Protein AF-A0A9P7TBT9-F1 (afdb_monomer)

Foldseek 3Di:
DDDDDVVVVVVVVVVVVVVVVVVVVVPDPDPDPPLVQLLVQLVVQCCLQLNVVVLVVQCVVQVDPVRVVVNSCCSRPVRSPPQPDPDDQQLRVLLVVLLVCLLVVVLVVNLSSLLSNVSSPQAPVSSLVSLVVSCVVSHVVSSVSSVVSNVVSQVVCVVVVNDDHPPPDDDPVRVVVVVVVVVVVVD

Secondary structure (DSSP, 8-state):
----SSHHHHHHHHHHHHHHHHHHTTS-S--S--HHHHHHHHHHHHHHHH-HHHHHHHHHHT-STTTHHHHHHIIIIIIIIGGGSSSS-HHHHHHHHHHHHHHHT-HHHHHHHHHHHHHTT--HHHHHHHHHHHHHHH-HHHHHHHHHHHHHHHHHHHHTTS---SS-SPPHHHHHHHHHHHHHHH-

Solvent-accessible surface area (backbone atoms only — not comparable to full-atom values): 10422 Å² total; per-residue (Å²): 141,89,90,84,68,71,64,65,55,52,53,51,50,49,51,49,51,50,50,49,52,55,48,58,72,64,45,70,85,71,94,62,86,59,58,68,61,23,32,57,50,2,50,55,48,43,28,74,43,64,30,54,74,53,49,54,51,53,52,67,75,26,67,46,86,84,42,30,61,57,54,49,50,46,29,22,49,49,26,26,43,62,69,62,41,85,94,59,56,66,35,58,50,29,55,52,46,48,44,51,24,46,66,68,67,38,61,76,59,33,40,50,44,51,58,21,18,46,75,49,67,43,47,74,65,59,52,49,52,46,46,54,56,37,14,72,78,58,34,63,72,44,25,56,54,48,51,53,43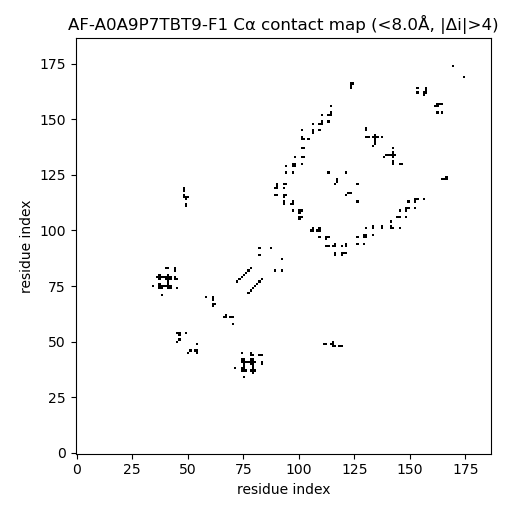,48,53,53,45,53,50,53,31,38,78,69,69,75,46,82,77,91,75,79,65,78,52,71,68,56,47,52,51,54,49,53,56,52,54,63,72,76,108

Radius of gyration: 28.17 Å; Cα contacts (8 Å, |Δi|>4): 152; chains: 1; bounding box: 70×63×90 Å

pLDDT: mean 88.89, std 12.53, range [48.28, 98.75]

Sequence (187 aa):
MSSSTTHDSDEFLEAAAMTLRKALSRAPPSSLIDHDQLFNAGMKIRKEVAGEAYVSRALQGGQSEFAYPQQQLITEWVWGNIWSRPGLDRKQRSLLNIGIMVGLKSWPELGIHIRGAIRNGLTELELREALLQSTVYCGAPAGLEAFQVAEGILNDMVEKGEYVRTMGGLSEDAKAKAKAEAEAKCS

Structure (mmCIF, N/CA/C/O backbone):
data_AF-A0A9P7TBT9-F1
#
_entry.id   AF-A0A9P7TBT9-F1
#
loop_
_atom_site.group_PDB
_atom_site.id
_atom_site.type_symbol
_atom_site.label_atom_id
_atom_site.label_alt_id
_atom_site.label_comp_id
_atom_site.label_asym_id
_atom_site.label_entity_id
_atom_site.label_seq_id
_atom_site.pdbx_PDB_ins_code
_atom_site.Cartn_x
_atom_site.Cartn_y
_atom_site.Cartn_z
_atom_site.occupancy
_atom_site.B_iso_or_equiv
_atom_site.auth_seq_id
_atom_site.auth_comp_id
_atom_site.auth_asym_id
_atom_site.auth_atom_id
_atom_site.pdbx_PDB_model_num
ATOM 1 N N . MET A 1 1 ? 38.638 -48.190 -57.815 1.00 50.56 1 MET A N 1
ATOM 2 C CA . MET A 1 1 ? 38.763 -47.787 -56.399 1.00 50.56 1 MET A CA 1
ATOM 3 C C . MET A 1 1 ? 38.542 -46.284 -56.312 1.00 50.56 1 MET A C 1
ATOM 5 O O . MET A 1 1 ? 39.453 -45.556 -56.666 1.00 50.56 1 MET A O 1
ATOM 9 N N . SER A 1 2 ? 37.333 -45.831 -55.968 1.00 52.31 2 SER A N 1
ATOM 10 C CA . SER A 1 2 ? 37.051 -44.487 -55.422 1.00 52.31 2 SER A CA 1
ATOM 11 C C . SER A 1 2 ? 35.535 -44.340 -55.250 1.00 52.31 2 SER A C 1
ATOM 13 O O . SER A 1 2 ? 34.825 -44.119 -56.226 1.00 52.31 2 SER A O 1
ATOM 15 N N . SER A 1 3 ? 35.030 -44.557 -54.036 1.00 53.97 3 SER A N 1
ATOM 16 C CA . SER A 1 3 ? 33.680 -44.156 -53.605 1.00 53.97 3 SER A CA 1
ATOM 17 C C . SER A 1 3 ? 33.590 -44.341 -52.087 1.00 53.97 3 SER A C 1
ATOM 19 O O . SER A 1 3 ? 33.029 -45.312 -51.599 1.00 53.97 3 SER A O 1
ATOM 21 N N . SER A 1 4 ? 34.278 -43.487 -51.326 1.00 57.62 4 SER A N 1
ATOM 22 C CA . SER A 1 4 ? 34.279 -43.564 -49.854 1.00 57.62 4 SER A CA 1
ATOM 23 C C . SER A 1 4 ? 34.573 -42.209 -49.201 1.00 57.62 4 SER A C 1
ATOM 25 O O . SER A 1 4 ? 35.250 -42.147 -48.183 1.00 57.62 4 SER A O 1
ATOM 27 N N . THR A 1 5 ? 34.134 -41.106 -49.805 1.00 57.25 5 THR A N 1
ATOM 28 C CA . THR A 1 5 ? 34.401 -39.756 -49.269 1.00 57.25 5 THR A CA 1
ATOM 29 C C . THR A 1 5 ? 33.151 -38.909 -49.054 1.00 57.25 5 THR A C 1
ATOM 31 O O . THR A 1 5 ? 33.252 -37.854 -48.445 1.00 57.25 5 THR A O 1
ATOM 34 N N . THR A 1 6 ? 31.972 -39.354 -49.502 1.00 55.59 6 THR A N 1
ATOM 35 C CA . THR A 1 6 ? 30.711 -38.606 -49.332 1.00 55.59 6 THR A CA 1
ATOM 36 C C . THR A 1 6 ? 29.939 -38.985 -48.066 1.00 55.59 6 THR A C 1
ATOM 38 O O . THR A 1 6 ? 29.112 -38.207 -47.617 1.00 55.59 6 THR A O 1
ATOM 41 N N . HIS A 1 7 ? 30.190 -40.162 -47.479 1.00 56.66 7 HIS A N 1
ATOM 42 C CA . HIS A 1 7 ? 29.481 -40.613 -46.271 1.00 56.66 7 HIS A CA 1
ATOM 43 C C . HIS A 1 7 ? 30.011 -39.917 -45.003 1.00 56.66 7 HIS A C 1
ATOM 45 O O . HIS A 1 7 ? 29.226 -39.445 -44.187 1.00 56.66 7 HIS A O 1
ATOM 51 N N . ASP A 1 8 ? 31.334 -39.740 -44.910 1.00 60.44 8 ASP A N 1
ATOM 52 C CA . ASP A 1 8 ? 31.997 -39.078 -43.774 1.00 60.44 8 ASP A CA 1
ATOM 53 C C . ASP A 1 8 ? 31.633 -37.590 -43.642 1.00 60.44 8 ASP A C 1
ATOM 55 O O . ASP A 1 8 ? 31.594 -37.048 -42.537 1.00 60.44 8 ASP A O 1
ATOM 59 N N . SER A 1 9 ? 31.367 -36.899 -44.757 1.00 59.78 9 SER A N 1
ATOM 60 C CA . SER A 1 9 ? 31.003 -35.478 -44.726 1.00 59.78 9 SER A CA 1
ATOM 61 C C . SER A 1 9 ? 29.604 -35.250 -44.164 1.00 59.78 9 SER A C 1
ATOM 63 O O . SER A 1 9 ? 29.400 -34.294 -43.417 1.00 59.78 9 SER A O 1
ATOM 65 N N . ASP A 1 10 ? 28.659 -36.130 -44.495 1.00 72.19 10 ASP A N 1
ATOM 66 C CA . ASP A 1 10 ? 27.281 -36.029 -44.015 1.00 72.19 10 ASP A CA 1
ATOM 67 C C . ASP A 1 10 ? 27.207 -36.368 -42.524 1.00 72.19 10 ASP A C 1
ATOM 69 O O . ASP A 1 10 ? 26.583 -35.635 -41.761 1.00 72.19 10 ASP A O 1
ATOM 73 N N . GLU A 1 11 ? 27.943 -37.390 -42.082 1.00 75.00 11 GLU A N 1
ATOM 74 C CA . GLU A 1 11 ? 28.014 -37.791 -40.674 1.00 75.00 11 GLU A CA 1
ATOM 75 C C . GLU A 1 11 ? 28.688 -36.712 -39.802 1.00 75.00 11 GLU A C 1
ATOM 77 O O . GLU A 1 11 ? 28.231 -36.406 -38.696 1.00 75.00 11 GLU A O 1
ATOM 82 N N . PHE A 1 12 ? 29.720 -36.040 -40.328 1.00 74.00 12 PHE A N 1
ATOM 83 C CA . PHE A 1 12 ? 30.353 -34.897 -39.667 1.00 74.00 12 PHE A CA 1
ATOM 84 C C . PHE A 1 12 ? 29.417 -33.683 -39.569 1.00 74.00 12 PHE A C 1
ATOM 86 O O . PHE A 1 12 ? 29.350 -33.032 -38.521 1.00 74.00 12 PHE A O 1
ATOM 93 N N . LEU A 1 13 ? 28.667 -33.380 -40.633 1.00 74.38 13 LEU A N 1
ATOM 94 C CA . LEU A 1 13 ? 27.677 -32.300 -40.634 1.00 74.38 13 LEU A CA 1
ATOM 95 C C . LEU A 1 13 ? 26.522 -32.593 -39.671 1.00 74.38 13 LEU A C 1
ATOM 97 O O . LEU A 1 13 ? 26.062 -31.687 -38.972 1.00 74.38 13 LEU A O 1
ATOM 101 N N . GLU A 1 14 ? 26.088 -33.848 -39.575 1.00 82.12 14 GLU A N 1
ATOM 102 C CA . GLU A 1 14 ? 25.026 -34.267 -38.664 1.00 82.12 14 GLU A CA 1
ATOM 103 C C . GLU A 1 14 ? 25.487 -34.222 -37.200 1.00 82.12 14 GLU A C 1
ATOM 105 O O . GLU A 1 14 ? 24.779 -33.690 -36.339 1.00 82.12 14 GLU A O 1
ATOM 110 N N . ALA A 1 15 ? 26.717 -34.659 -36.917 1.00 80.69 15 ALA A N 1
ATOM 111 C CA . ALA A 1 15 ? 27.338 -34.546 -35.599 1.00 80.69 15 ALA A CA 1
ATOM 112 C C . ALA A 1 15 ? 27.553 -33.079 -35.180 1.00 80.69 15 ALA A C 1
ATOM 114 O O . ALA A 1 15 ? 27.288 -32.710 -34.027 1.00 80.69 15 ALA A O 1
ATOM 115 N N . ALA A 1 16 ? 27.973 -32.217 -36.112 1.00 81.25 16 ALA A N 1
ATOM 116 C CA . ALA A 1 16 ? 28.100 -30.781 -35.888 1.00 81.25 16 ALA A CA 1
ATOM 117 C C . ALA A 1 16 ? 26.731 -30.135 -35.624 1.00 81.25 16 ALA A C 1
ATOM 119 O O . ALA A 1 16 ? 26.579 -29.399 -34.649 1.00 81.25 16 ALA A O 1
ATOM 120 N N . ALA A 1 17 ? 25.707 -30.467 -36.417 1.00 80.88 17 ALA A N 1
ATOM 121 C CA . ALA A 1 17 ? 24.342 -29.981 -36.229 1.00 80.88 17 ALA A CA 1
ATOM 122 C C . ALA A 1 17 ? 23.735 -30.458 -34.902 1.00 80.88 17 ALA A C 1
ATOM 124 O O . ALA A 1 17 ? 23.072 -29.684 -34.211 1.00 80.88 17 ALA A O 1
ATOM 125 N N . MET A 1 18 ? 23.985 -31.706 -34.500 1.00 79.75 18 MET A N 1
ATOM 126 C CA . MET A 1 18 ? 23.530 -32.256 -33.224 1.00 79.75 18 MET A CA 1
ATOM 127 C C . MET A 1 18 ? 24.232 -31.582 -32.038 1.00 79.75 18 MET A C 1
ATOM 129 O O . MET A 1 18 ? 23.584 -31.245 -31.045 1.00 79.75 18 MET A O 1
ATOM 133 N N . THR A 1 19 ? 25.532 -31.308 -32.158 1.00 79.00 19 THR A N 1
ATOM 134 C CA . THR A 1 19 ? 26.301 -30.553 -31.157 1.00 79.00 19 THR A CA 1
ATOM 135 C C . THR A 1 19 ? 25.810 -29.110 -31.055 1.00 79.00 19 THR A C 1
ATOM 137 O O . THR A 1 19 ? 25.608 -28.615 -29.947 1.00 79.00 19 THR A O 1
ATOM 140 N N . LEU A 1 20 ? 25.523 -28.462 -32.188 1.00 74.06 20 LEU A N 1
ATOM 141 C CA . LEU A 1 20 ? 24.966 -27.111 -32.238 1.00 74.06 20 LEU A CA 1
ATOM 142 C C . LEU A 1 20 ? 23.561 -27.063 -31.621 1.00 74.06 20 LEU A C 1
ATOM 144 O O . LEU A 1 20 ? 23.296 -26.206 -30.787 1.00 74.06 20 LEU A O 1
ATOM 148 N N . ARG A 1 21 ? 22.677 -28.020 -31.940 1.00 77.81 21 ARG A N 1
ATOM 149 C CA . ARG A 1 21 ? 21.344 -28.153 -31.319 1.00 77.81 21 ARG A CA 1
ATOM 150 C C . ARG A 1 21 ? 21.442 -28.365 -29.811 1.00 77.81 21 ARG A C 1
ATOM 152 O O . ARG A 1 21 ? 20.690 -27.743 -29.071 1.00 77.81 21 ARG A O 1
ATOM 159 N N . LYS A 1 22 ? 22.390 -29.187 -29.349 1.00 72.12 22 LYS A N 1
ATOM 160 C CA . LYS A 1 22 ? 22.637 -29.450 -27.922 1.00 72.12 22 LYS A CA 1
ATOM 161 C C . LYS A 1 22 ? 23.241 -28.244 -27.192 1.00 72.12 22 LYS A C 1
ATOM 163 O O . LYS A 1 22 ? 22.981 -28.053 -26.006 1.00 72.12 22 LYS A O 1
ATOM 168 N N . ALA A 1 23 ? 24.046 -27.434 -27.879 1.00 67.62 23 ALA A N 1
ATOM 169 C CA . ALA A 1 23 ? 24.573 -26.175 -27.360 1.00 67.62 23 ALA A CA 1
ATOM 170 C C . ALA A 1 23 ? 23.480 -25.096 -27.301 1.00 67.62 23 ALA A C 1
ATOM 172 O O . ALA A 1 23 ? 23.330 -24.440 -26.276 1.00 67.62 23 ALA A O 1
ATOM 173 N N . LEU A 1 24 ? 22.651 -24.981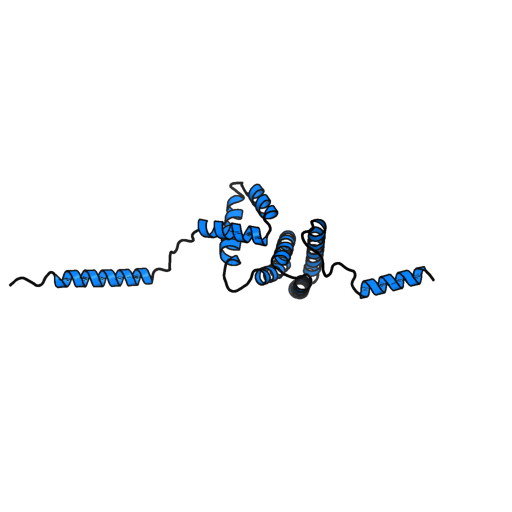 -28.343 1.00 61.84 24 LEU A N 1
ATOM 174 C CA . LEU A 1 24 ? 21.505 -24.069 -28.395 1.00 61.84 24 LEU A CA 1
ATOM 175 C C . LEU A 1 24 ? 20.403 -24.460 -27.400 1.00 61.84 24 LEU A C 1
ATOM 177 O O . LEU A 1 24 ? 19.785 -23.582 -26.815 1.00 61.84 24 LEU A O 1
ATOM 181 N N . SER A 1 25 ? 20.204 -25.752 -27.125 1.00 63.47 25 SER A N 1
ATOM 182 C CA . SER A 1 25 ? 19.290 -26.224 -26.073 1.00 63.47 25 SER A CA 1
ATOM 183 C C . SER A 1 25 ? 19.851 -26.060 -24.654 1.00 63.47 25 SER A C 1
ATOM 185 O O . SER A 1 25 ? 19.130 -26.274 -23.683 1.00 63.47 25 SER A O 1
ATOM 187 N N . ARG A 1 26 ? 21.153 -25.767 -24.523 1.00 58.59 26 ARG A N 1
ATOM 188 C CA . ARG A 1 26 ? 21.837 -25.451 -23.257 1.00 58.59 26 ARG A CA 1
ATOM 189 C C . ARG A 1 26 ? 22.019 -23.952 -23.044 1.00 58.59 26 ARG A C 1
ATOM 191 O O . ARG A 1 26 ? 22.298 -23.545 -21.919 1.00 58.59 26 ARG A O 1
ATOM 198 N N . ALA A 1 27 ? 21.875 -23.146 -24.093 1.00 48.28 27 ALA A N 1
ATOM 199 C CA . ALA A 1 27 ? 21.750 -21.711 -23.941 1.00 48.28 27 ALA A CA 1
ATOM 200 C C . ALA A 1 27 ? 20.451 -21.435 -23.162 1.00 48.28 27 ALA A C 1
ATOM 202 O O . ALA A 1 27 ? 19.411 -22.009 -23.503 1.00 48.28 27 ALA A O 1
ATOM 203 N N . PRO A 1 28 ? 20.479 -20.611 -22.100 1.00 52.75 28 PRO A N 1
ATOM 204 C CA . PRO A 1 28 ? 19.245 -20.180 -21.458 1.00 52.75 28 PRO A CA 1
ATOM 205 C C . PRO A 1 28 ? 18.347 -19.536 -22.528 1.00 52.75 28 PRO A C 1
ATOM 207 O O . PRO A 1 28 ? 18.875 -18.842 -23.403 1.00 52.75 28 PRO A O 1
ATOM 210 N N . PRO A 1 29 ? 17.020 -19.764 -22.507 1.00 52.44 29 PRO A N 1
ATOM 211 C CA . PRO A 1 29 ? 16.125 -19.133 -23.467 1.00 52.44 29 PRO A CA 1
ATOM 212 C C . PRO A 1 29 ? 16.335 -17.612 -23.403 1.00 52.44 29 PRO A C 1
ATOM 214 O O . PRO A 1 29 ? 16.124 -17.014 -22.354 1.00 52.44 29 PRO A O 1
ATOM 217 N N . SER A 1 30 ? 16.842 -17.033 -24.499 1.00 55.94 30 SER A N 1
ATOM 218 C CA . SER A 1 30 ? 17.015 -15.591 -24.750 1.00 55.94 30 SER A CA 1
ATOM 219 C C . SER A 1 30 ? 17.491 -14.756 -23.546 1.00 55.94 30 SER A C 1
ATOM 221 O O . SER A 1 30 ? 16.707 -14.128 -22.841 1.00 55.94 30 SER A O 1
ATOM 223 N N . SER A 1 31 ? 18.805 -14.693 -23.345 1.00 56.41 31 SER A N 1
ATOM 224 C CA . SER A 1 31 ? 19.492 -13.931 -22.293 1.00 56.41 31 SER A CA 1
ATOM 225 C C . SER A 1 31 ? 19.564 -12.406 -22.521 1.00 56.41 31 SER A C 1
ATOM 227 O O . SER A 1 31 ? 20.574 -11.788 -22.187 1.00 56.41 31 SER A O 1
ATOM 229 N N . LEU A 1 32 ? 18.520 -11.786 -23.073 1.00 63.94 32 LEU A N 1
ATOM 230 C CA . LEU A 1 32 ? 18.327 -10.334 -23.036 1.00 63.94 32 LEU A CA 1
ATOM 231 C C . LEU A 1 32 ? 16.934 -10.070 -22.478 1.00 63.94 32 LEU A C 1
ATOM 233 O O . LEU A 1 32 ? 15.946 -10.609 -22.968 1.00 63.94 32 LEU A O 1
ATOM 237 N N . ILE A 1 33 ? 16.872 -9.278 -21.414 1.00 78.38 33 ILE A N 1
ATOM 238 C CA . ILE A 1 33 ? 15.611 -8.802 -20.861 1.00 78.38 33 ILE A CA 1
ATOM 239 C C . ILE A 1 33 ? 14.946 -7.942 -21.938 1.00 78.38 33 ILE A C 1
ATOM 241 O O . ILE A 1 33 ? 15.516 -6.936 -22.356 1.00 78.38 33 ILE A O 1
ATOM 245 N N . ASP A 1 34 ? 13.763 -8.345 -22.403 1.00 89.44 34 ASP A N 1
ATOM 246 C CA . ASP A 1 34 ? 12.958 -7.527 -23.309 1.00 89.44 34 ASP A CA 1
ATOM 247 C C . ASP A 1 34 ? 12.302 -6.396 -22.500 1.00 89.44 34 ASP A C 1
ATOM 249 O O . ASP A 1 34 ? 11.251 -6.561 -21.869 1.00 89.44 34 ASP A O 1
ATOM 253 N N . HIS A 1 35 ? 12.994 -5.257 -22.461 1.00 91.06 35 HIS A N 1
ATOM 254 C CA . HIS A 1 35 ? 12.571 -4.067 -21.731 1.00 91.06 35 HIS A CA 1
ATOM 255 C C . HIS A 1 35 ? 11.244 -3.512 -22.258 1.00 91.06 35 HIS A C 1
ATOM 257 O O . HIS A 1 35 ? 10.389 -3.145 -21.453 1.00 91.06 35 HIS A O 1
ATOM 263 N N . ASP A 1 36 ? 11.013 -3.533 -23.573 1.00 92.62 36 ASP A N 1
ATOM 264 C CA . ASP A 1 36 ? 9.766 -3.043 -24.166 1.00 92.62 36 ASP A CA 1
ATOM 265 C C . ASP A 1 36 ? 8.588 -3.934 -23.765 1.00 92.62 36 ASP A C 1
ATOM 267 O O . A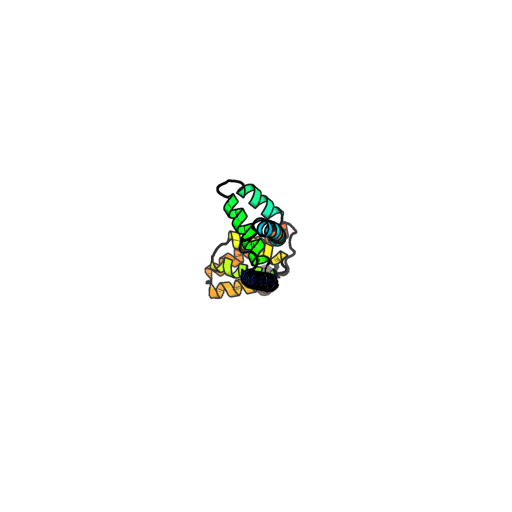SP A 1 36 ? 7.515 -3.442 -23.397 1.00 92.62 36 ASP A O 1
ATOM 271 N N . GLN A 1 37 ? 8.779 -5.256 -23.766 1.00 92.88 37 GLN A N 1
ATOM 272 C CA . GLN A 1 37 ? 7.766 -6.190 -23.286 1.00 92.88 37 GLN A CA 1
ATOM 273 C C . GLN A 1 37 ? 7.451 -5.964 -21.800 1.00 92.88 37 GLN A C 1
ATOM 275 O O . GLN A 1 37 ? 6.273 -5.893 -21.428 1.00 92.88 37 GLN A O 1
ATOM 280 N N . LEU A 1 38 ? 8.475 -5.828 -20.948 1.00 94.94 38 LEU A N 1
ATOM 281 C CA . LEU A 1 38 ? 8.289 -5.560 -19.519 1.00 94.94 38 LEU A CA 1
ATOM 282 C C . LEU A 1 38 ? 7.602 -4.218 -19.280 1.00 94.94 38 LEU A C 1
ATOM 284 O O . LEU A 1 38 ? 6.688 -4.140 -18.459 1.00 94.94 38 LEU A O 1
ATOM 288 N N . PHE A 1 39 ? 7.998 -3.173 -20.001 1.00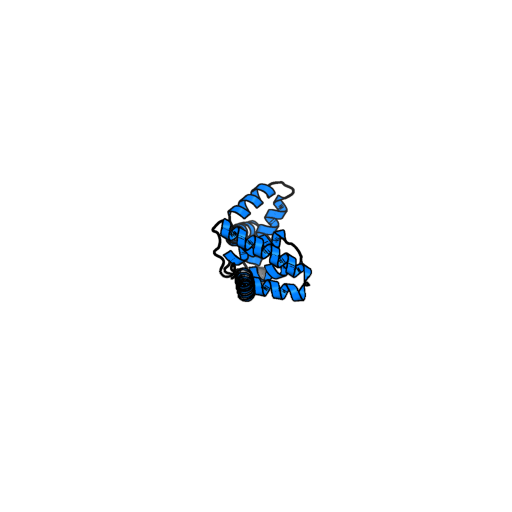 94.75 39 PHE A N 1
ATOM 289 C CA . PHE A 1 39 ? 7.423 -1.846 -19.851 1.00 94.75 39 PHE A CA 1
ATOM 290 C C . PHE A 1 39 ? 5.948 -1.851 -20.252 1.00 94.75 39 PHE A C 1
ATOM 292 O O . PHE A 1 39 ? 5.099 -1.385 -19.492 1.00 94.75 39 PHE A O 1
ATOM 299 N N . ASN A 1 40 ? 5.608 -2.444 -21.398 1.00 94.94 40 ASN A N 1
ATOM 300 C CA . ASN A 1 40 ? 4.230 -2.512 -21.886 1.00 94.94 40 ASN A CA 1
ATOM 301 C C . ASN A 1 40 ? 3.324 -3.339 -20.961 1.00 94.94 40 ASN A C 1
ATOM 303 O O . ASN A 1 40 ? 2.227 -2.898 -20.598 1.00 94.94 40 ASN A O 1
ATOM 307 N N . ALA A 1 41 ? 3.788 -4.514 -20.522 1.00 94.75 41 ALA A N 1
ATOM 308 C CA . ALA A 1 41 ? 3.066 -5.330 -19.548 1.00 94.75 41 ALA A CA 1
ATOM 309 C C . ALA A 1 41 ? 2.913 -4.595 -18.205 1.00 94.75 41 ALA A C 1
ATOM 311 O O . ALA A 1 41 ? 1.831 -4.575 -17.608 1.00 94.75 41 ALA A O 1
ATOM 312 N N . GLY A 1 42 ? 3.984 -3.941 -17.761 1.00 96.25 42 GLY A N 1
ATOM 313 C CA . GLY A 1 42 ? 4.024 -3.175 -16.529 1.00 96.25 42 GLY A CA 1
ATOM 314 C C . GLY A 1 42 ? 3.082 -1.985 -16.543 1.00 96.25 42 GLY A C 1
ATOM 315 O O . GLY A 1 42 ? 2.344 -1.788 -15.584 1.00 96.25 42 GLY A O 1
ATOM 316 N N . MET A 1 43 ? 3.013 -1.242 -17.645 1.00 96.31 43 MET A N 1
ATOM 317 C CA . MET A 1 43 ? 2.095 -0.117 -17.803 1.00 96.31 43 MET A CA 1
ATOM 318 C C . MET A 1 43 ? 0.637 -0.533 -17.637 1.00 96.31 43 MET A C 1
ATOM 320 O O . MET A 1 43 ? -0.126 0.164 -16.961 1.00 96.31 43 MET A O 1
ATOM 324 N N . LYS A 1 44 ? 0.254 -1.682 -18.204 1.00 95.25 44 LYS A N 1
ATOM 325 C CA . LYS A 1 44 ? -1.095 -2.232 -18.044 1.00 95.25 44 LYS A CA 1
ATOM 326 C C . LYS A 1 44 ? -1.396 -2.536 -16.574 1.00 95.25 44 LYS A C 1
ATOM 328 O O . LYS A 1 44 ? -2.357 -2.003 -16.022 1.00 95.25 44 LYS A O 1
ATOM 333 N N . ILE A 1 45 ? -0.546 -3.327 -15.917 1.00 94.25 45 ILE A N 1
ATOM 334 C CA . ILE A 1 45 ? -0.758 -3.736 -14.517 1.00 94.25 45 ILE A CA 1
ATOM 335 C C . ILE A 1 45 ? -0.717 -2.524 -13.576 1.00 94.25 45 ILE A C 1
ATOM 337 O O . ILE A 1 45 ? -1.567 -2.393 -12.696 1.00 94.25 45 ILE A O 1
ATOM 341 N N . ARG A 1 46 ? 0.231 -1.604 -13.780 1.00 94.50 46 ARG A N 1
ATOM 342 C CA . ARG A 1 46 ? 0.393 -0.387 -12.977 1.00 94.50 46 ARG A CA 1
ATOM 343 C C . ARG A 1 46 ? -0.875 0.462 -12.981 1.00 94.50 46 ARG A C 1
ATOM 345 O O . ARG A 1 46 ? -1.280 0.937 -11.924 1.00 94.50 46 ARG A O 1
ATOM 352 N N . LYS A 1 47 ? -1.516 0.639 -14.142 1.00 93.88 47 LYS A N 1
ATOM 353 C CA . LYS A 1 47 ? -2.785 1.376 -14.262 1.00 93.88 47 LYS A CA 1
ATOM 354 C C . LYS A 1 47 ? -3.938 0.665 -13.566 1.00 93.88 47 LYS A C 1
ATOM 356 O O . LYS A 1 47 ? -4.706 1.321 -12.869 1.00 93.88 47 LYS A O 1
ATOM 361 N N . GLU A 1 48 ? -4.037 -0.652 -13.724 1.00 90.06 48 GLU A N 1
ATOM 362 C CA . GLU A 1 48 ? -5.086 -1.453 -13.083 1.00 90.06 48 GLU A CA 1
ATOM 363 C C . GLU A 1 48 ? -4.984 -1.406 -11.549 1.00 90.06 48 GLU A C 1
ATOM 365 O O . GLU A 1 48 ? -6.003 -1.303 -10.872 1.00 90.06 48 GLU A O 1
ATOM 370 N N . VAL A 1 49 ? -3.766 -1.425 -10.993 1.00 88.62 49 VAL A N 1
ATOM 371 C CA . VAL A 1 49 ? -3.547 -1.435 -9.537 1.00 88.62 49 VAL A CA 1
ATOM 372 C C . VAL A 1 49 ? -3.540 -0.025 -8.935 1.00 88.62 49 VAL A C 1
ATOM 374 O O . VAL A 1 49 ? -4.305 0.270 -8.016 1.00 88.62 49 VAL A O 1
ATOM 377 N N . ALA A 1 50 ? -2.681 0.871 -9.428 1.00 88.06 50 ALA A N 1
ATOM 378 C CA . ALA A 1 50 ? -2.513 2.208 -8.848 1.00 88.06 50 ALA A CA 1
ATOM 379 C C . ALA A 1 50 ? -3.614 3.195 -9.286 1.00 88.06 50 ALA A C 1
ATOM 381 O O . ALA A 1 50 ? -3.850 4.212 -8.628 1.00 88.06 50 ALA A O 1
ATOM 382 N N . GLY A 1 51 ? -4.340 2.872 -10.358 1.00 88.56 51 GLY A N 1
ATOM 383 C CA . GLY A 1 51 ? -5.369 3.711 -10.960 1.00 88.56 51 GLY A CA 1
ATOM 384 C C . GLY A 1 51 ? -4.805 4.612 -12.057 1.00 88.56 51 GLY A C 1
ATOM 385 O O . GLY A 1 51 ? -3.765 5.253 -11.897 1.00 88.56 51 GLY A O 1
ATOM 386 N N . GLU A 1 52 ? -5.522 4.700 -13.174 1.00 90.94 52 GLU A N 1
ATOM 387 C CA . GLU A 1 52 ? -5.056 5.406 -14.371 1.00 90.94 52 GLU A CA 1
ATOM 388 C C . GLU A 1 52 ? -4.731 6.884 -14.117 1.00 90.94 52 GLU A C 1
ATOM 390 O O . GLU A 1 52 ? -3.662 7.349 -14.506 1.00 90.94 52 GLU A O 1
ATOM 395 N N . ALA A 1 53 ? -5.586 7.607 -13.388 1.00 88.44 53 ALA A N 1
ATOM 396 C CA . ALA A 1 53 ? -5.354 9.017 -13.076 1.00 88.44 53 ALA A CA 1
ATOM 397 C C . ALA A 1 53 ? -4.053 9.248 -12.284 1.00 88.44 53 ALA A C 1
ATOM 399 O O . ALA A 1 53 ? -3.354 10.236 -12.508 1.00 88.44 53 ALA A O 1
ATOM 400 N N . TYR A 1 54 ? -3.710 8.336 -11.368 1.00 86.94 54 TYR A N 1
ATOM 401 C CA . TYR A 1 54 ? -2.462 8.417 -10.612 1.00 86.94 54 TYR A CA 1
ATOM 402 C C . TYR A 1 54 ? -1.255 8.184 -11.526 1.00 86.94 54 TYR A C 1
ATOM 404 O O . TYR A 1 54 ? -0.316 8.980 -11.518 1.00 86.94 54 TYR A O 1
ATOM 412 N N . VAL A 1 55 ? -1.304 7.136 -12.354 1.00 90.19 55 VAL A N 1
ATOM 413 C CA . VAL A 1 55 ? -0.207 6.790 -13.270 1.00 90.19 55 VAL A CA 1
ATOM 414 C C . VAL A 1 55 ? 0.040 7.903 -14.284 1.00 90.19 55 VAL A C 1
ATOM 416 O O . VAL A 1 55 ? 1.189 8.281 -14.494 1.00 90.19 55 VAL A O 1
ATOM 419 N N . SER A 1 56 ? -1.015 8.483 -14.856 1.00 91.50 56 SER A N 1
ATOM 420 C CA . SER A 1 56 ? -0.894 9.597 -15.800 1.00 91.50 56 SER A CA 1
ATOM 421 C C . SER A 1 56 ? -0.203 10.811 -15.173 1.00 91.50 56 SER A C 1
ATOM 423 O O . SER A 1 56 ? 0.707 11.368 -15.782 1.00 91.50 56 SER A O 1
ATOM 425 N N . ARG A 1 57 ? -0.554 11.184 -13.932 1.00 89.69 57 ARG A N 1
ATOM 426 C CA . ARG A 1 57 ? 0.131 12.275 -13.214 1.00 89.69 57 ARG A CA 1
ATOM 427 C C . ARG A 1 57 ? 1.599 11.954 -12.930 1.00 89.69 57 ARG A C 1
ATOM 429 O O . ARG A 1 57 ? 2.455 12.810 -13.131 1.00 89.69 57 ARG A O 1
ATOM 436 N N . ALA A 1 58 ? 1.894 10.729 -12.489 1.00 87.38 58 ALA A N 1
ATOM 437 C CA . ALA A 1 58 ? 3.264 10.300 -12.210 1.00 87.38 58 ALA A CA 1
ATOM 438 C C . ALA A 1 58 ? 4.145 10.343 -13.469 1.00 87.38 58 ALA A C 1
ATOM 440 O O . ALA A 1 58 ? 5.283 10.806 -13.411 1.00 87.38 58 ALA A O 1
ATOM 441 N N . LEU A 1 59 ? 3.606 9.918 -14.615 1.00 87.75 59 LEU A N 1
ATOM 442 C CA . LEU A 1 59 ? 4.313 9.982 -15.890 1.00 87.75 59 LEU A CA 1
ATOM 443 C C . LEU A 1 59 ? 4.509 11.416 -16.369 1.00 87.75 59 LEU A C 1
ATOM 445 O O . LEU A 1 59 ? 5.589 11.714 -16.858 1.00 87.75 59 LEU A O 1
ATOM 449 N N . GLN A 1 60 ? 3.521 12.302 -16.215 1.00 88.12 60 GLN A N 1
ATOM 450 C CA . GLN A 1 60 ? 3.659 13.718 -16.580 1.00 88.12 60 GLN A CA 1
ATOM 451 C C . GLN A 1 60 ? 4.743 14.421 -15.752 1.00 88.12 60 GLN A C 1
ATOM 453 O O . GLN A 1 60 ? 5.552 15.160 -16.304 1.00 88.12 60 GLN A O 1
ATOM 458 N N . GLY A 1 61 ? 4.796 14.160 -14.442 1.00 83.50 61 GLY A N 1
ATOM 459 C CA . GLY A 1 61 ? 5.825 14.722 -13.560 1.00 83.50 61 GLY A CA 1
ATOM 460 C C . GLY A 1 61 ? 7.218 14.104 -13.740 1.00 83.50 61 GLY A C 1
ATOM 461 O O . GLY A 1 61 ? 8.213 14.727 -13.383 1.00 83.50 61 GLY A O 1
ATOM 462 N N . GLY A 1 62 ? 7.300 12.892 -14.297 1.00 83.81 62 GLY A N 1
ATOM 463 C CA . GLY A 1 62 ? 8.534 12.117 -14.453 1.00 83.81 62 GLY A CA 1
ATOM 464 C C . GLY A 1 62 ? 9.150 12.137 -15.855 1.00 83.81 62 GLY A C 1
ATOM 465 O O . GLY A 1 62 ? 9.911 11.231 -16.168 1.00 83.81 62 GLY A O 1
ATOM 466 N N . GLN A 1 63 ? 8.809 13.110 -16.709 1.00 87.00 63 GLN A N 1
ATOM 467 C CA . GLN A 1 63 ? 9.299 13.184 -18.100 1.00 87.00 63 GLN A CA 1
ATOM 468 C C . GLN A 1 63 ? 10.737 13.710 -18.241 1.00 87.00 63 GLN A C 1
ATOM 470 O O . GLN A 1 63 ? 11.298 13.652 -19.331 1.00 87.00 63 GLN A O 1
ATOM 475 N N . SER A 1 64 ? 11.332 14.284 -17.190 1.00 91.81 64 SER A N 1
ATOM 476 C CA . SER A 1 64 ? 12.692 14.823 -17.292 1.00 91.81 64 SER A CA 1
ATOM 477 C C . SER A 1 64 ? 13.714 13.701 -17.483 1.00 91.81 64 SER A C 1
ATOM 479 O O . SER A 1 64 ? 13.532 12.608 -16.955 1.00 91.81 64 SER A O 1
ATOM 481 N N . GLU A 1 65 ? 14.827 13.980 -18.166 1.00 92.06 65 GLU A N 1
ATOM 482 C CA . GLU A 1 65 ? 15.931 13.018 -18.339 1.00 92.06 65 GLU A CA 1
ATOM 483 C C . GLU A 1 65 ? 16.430 12.457 -16.994 1.00 92.06 65 GLU A C 1
ATOM 485 O O . GLU A 1 65 ? 16.780 11.287 -16.888 1.00 92.06 65 GLU A O 1
ATOM 490 N N . PHE A 1 66 ? 16.371 13.271 -15.936 1.00 92.19 66 PHE A N 1
ATOM 491 C CA . PHE A 1 66 ? 16.696 12.853 -14.575 1.00 92.19 66 PHE A CA 1
ATOM 492 C C . PHE A 1 66 ? 15.678 11.861 -13.982 1.00 92.19 66 PHE A C 1
ATOM 494 O O . PHE A 1 66 ? 16.065 10.885 -13.344 1.00 92.19 66 PHE A O 1
ATOM 501 N N . ALA A 1 67 ? 14.374 12.106 -14.151 1.00 91.75 67 ALA A N 1
ATOM 502 C CA . ALA A 1 67 ? 13.320 11.334 -13.486 1.00 91.75 67 ALA A CA 1
ATOM 503 C C . ALA A 1 67 ? 12.802 10.146 -14.315 1.00 91.75 67 ALA A C 1
ATOM 505 O O . ALA A 1 67 ? 12.282 9.179 -13.750 1.00 91.75 67 ALA A O 1
ATOM 506 N N . TYR A 1 68 ? 12.938 10.197 -15.639 1.00 92.00 68 TYR A N 1
ATOM 507 C CA . TYR A 1 68 ? 12.417 9.177 -16.544 1.00 92.00 68 TYR A CA 1
ATOM 508 C C . TYR A 1 68 ? 13.001 7.776 -16.289 1.00 92.00 68 TYR A C 1
ATOM 510 O O . TYR A 1 68 ? 12.207 6.835 -16.193 1.00 92.00 68 TYR A O 1
ATOM 518 N N . PRO A 1 69 ? 14.323 7.596 -16.061 1.00 93.50 69 PRO A N 1
ATOM 519 C CA . PRO A 1 69 ? 14.883 6.277 -15.756 1.00 93.50 69 PRO A CA 1
ATOM 520 C C . PRO A 1 69 ? 14.235 5.615 -14.534 1.00 93.50 69 PRO A C 1
ATOM 522 O O . PRO A 1 69 ? 14.036 4.402 -14.514 1.00 93.50 69 PRO A O 1
ATOM 525 N N . GLN A 1 70 ? 13.822 6.407 -13.537 1.00 93.25 70 GLN A N 1
ATOM 526 C CA . GLN A 1 70 ? 13.095 5.895 -12.377 1.00 93.25 70 GLN A CA 1
ATOM 527 C C . GLN A 1 70 ? 11.684 5.413 -12.750 1.00 93.25 70 GLN A C 1
ATOM 529 O O . GLN A 1 70 ? 11.238 4.373 -12.263 1.00 93.25 70 GLN A O 1
ATOM 534 N N . GLN A 1 71 ? 10.967 6.132 -13.624 1.00 92.56 71 GLN A N 1
ATOM 535 C CA . GLN A 1 71 ? 9.655 5.685 -14.113 1.00 92.56 71 GLN A CA 1
ATOM 536 C C . GLN A 1 71 ? 9.767 4.395 -14.923 1.00 92.56 71 GLN A C 1
ATOM 538 O O . GLN A 1 71 ? 8.925 3.506 -14.766 1.00 92.56 71 GLN A O 1
ATOM 543 N N . GLN A 1 72 ? 10.806 4.286 -15.748 1.00 93.38 72 GLN A N 1
ATOM 544 C CA . GLN A 1 72 ? 11.096 3.096 -16.531 1.00 93.38 72 GLN A CA 1
ATOM 545 C C . GLN A 1 72 ? 11.398 1.897 -15.624 1.00 93.38 72 GLN A C 1
ATOM 547 O O . GLN A 1 72 ? 10.697 0.888 -15.707 1.00 93.38 72 GLN A O 1
ATOM 552 N N . LEU A 1 73 ? 12.332 2.050 -14.676 1.00 94.88 73 LEU A N 1
ATOM 553 C CA . LEU A 1 73 ? 12.704 1.011 -13.710 1.00 94.88 73 LEU A CA 1
ATOM 554 C C . LEU A 1 73 ? 11.480 0.460 -12.971 1.00 94.88 73 LEU A C 1
ATOM 556 O O . LEU A 1 73 ? 11.267 -0.751 -12.929 1.00 94.88 73 LEU A O 1
ATOM 560 N N . ILE A 1 74 ? 10.655 1.342 -12.401 1.00 94.25 74 ILE A N 1
ATOM 561 C CA . ILE A 1 74 ? 9.470 0.928 -11.645 1.00 94.25 74 ILE A CA 1
ATOM 562 C C . ILE A 1 74 ? 8.460 0.228 -12.553 1.00 94.25 74 ILE A C 1
ATOM 564 O O . ILE A 1 74 ? 7.913 -0.808 -12.181 1.00 94.25 74 ILE A O 1
ATOM 568 N N . THR A 1 75 ? 8.208 0.767 -13.745 1.00 95.44 75 THR A N 1
ATOM 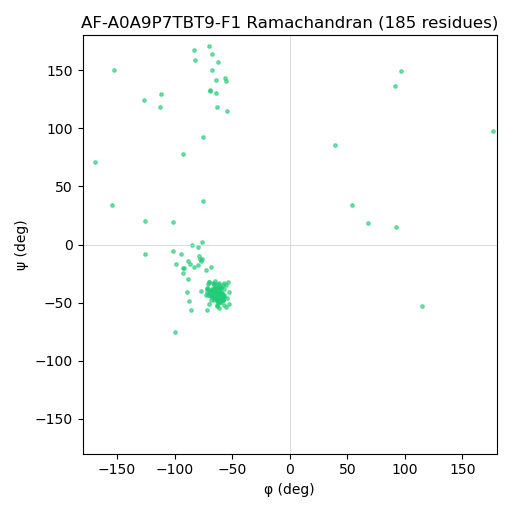569 C CA . THR A 1 75 ? 7.241 0.188 -14.685 1.00 95.44 75 THR A CA 1
ATOM 570 C C . THR A 1 75 ? 7.659 -1.214 -15.116 1.00 95.44 75 THR A C 1
ATOM 572 O O . THR A 1 75 ? 6.864 -2.145 -15.006 1.00 95.44 75 THR A O 1
ATOM 575 N N . GLU A 1 76 ? 8.911 -1.398 -15.517 1.00 95.81 76 GLU A N 1
ATOM 576 C CA . GLU A 1 76 ? 9.413 -2.688 -15.984 1.00 95.81 76 GLU A CA 1
ATOM 577 C C . GLU A 1 76 ? 9.533 -3.709 -14.854 1.00 95.81 76 GLU A C 1
ATOM 579 O O . GLU A 1 76 ? 9.024 -4.824 -14.960 1.00 95.81 76 GLU A O 1
ATOM 584 N N . TRP A 1 77 ? 10.185 -3.348 -13.750 1.00 95.94 77 TRP A N 1
ATOM 585 C CA . TRP A 1 77 ? 10.582 -4.334 -12.746 1.00 95.94 77 TRP A CA 1
ATOM 586 C C . TRP A 1 77 ? 9.535 -4.573 -11.676 1.00 95.94 77 TRP A C 1
ATOM 588 O O . TRP A 1 77 ? 9.292 -5.719 -11.294 1.00 95.94 77 TRP A O 1
ATOM 598 N N . VAL A 1 78 ? 8.880 -3.521 -11.189 1.00 95.69 78 VAL A N 1
ATOM 599 C CA . VAL A 1 78 ? 7.811 -3.716 -10.209 1.00 95.69 78 VAL A CA 1
ATOM 600 C C . VAL A 1 78 ? 6.619 -4.325 -10.930 1.00 95.69 78 VAL A C 1
ATOM 602 O O . VAL A 1 78 ? 6.177 -5.419 -10.583 1.00 95.69 78 VAL A O 1
ATOM 605 N N . TRP A 1 79 ? 6.134 -3.660 -11.974 1.00 96.00 79 TRP A N 1
ATOM 606 C CA . TRP A 1 79 ? 4.859 -4.025 -12.581 1.00 96.00 79 TRP A CA 1
ATOM 607 C C . TRP A 1 79 ? 4.994 -5.098 -13.659 1.00 96.00 79 TRP A C 1
ATOM 609 O O . TRP A 1 79 ? 4.261 -6.085 -13.624 1.00 96.00 79 TRP A O 1
ATOM 619 N N . GLY A 1 80 ? 5.938 -4.925 -14.585 1.00 95.81 80 GLY A N 1
ATOM 620 C CA . GLY A 1 80 ? 6.156 -5.842 -15.705 1.00 95.81 80 GLY A CA 1
ATOM 621 C C . GLY A 1 80 ? 6.754 -7.179 -15.289 1.00 95.81 80 GLY A C 1
ATOM 622 O O . GLY A 1 80 ? 6.398 -8.208 -15.858 1.00 95.81 80 GLY A O 1
ATOM 623 N N . ASN A 1 81 ? 7.617 -7.180 -14.272 1.00 94.94 81 ASN A N 1
ATOM 624 C CA . ASN A 1 81 ? 8.276 -8.375 -13.763 1.00 94.94 81 ASN A CA 1
ATOM 625 C C . ASN A 1 81 ? 7.583 -8.912 -12.503 1.00 94.94 81 ASN A C 1
ATOM 627 O O . ASN A 1 81 ? 6.864 -9.900 -12.576 1.00 94.94 81 ASN A O 1
ATOM 631 N N . ILE A 1 82 ? 7.748 -8.287 -11.334 1.00 95.88 82 ILE A N 1
ATOM 632 C CA . ILE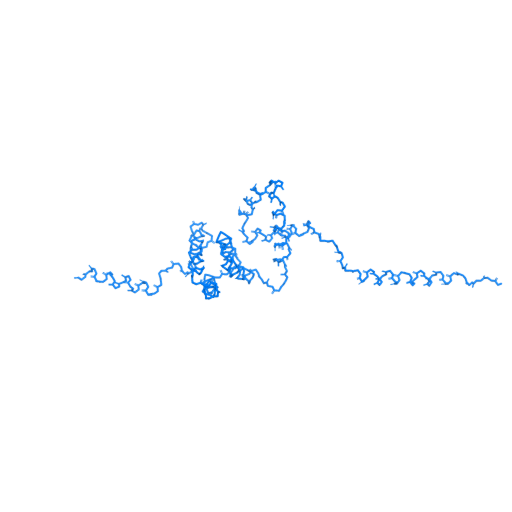 A 1 82 ? 7.360 -8.926 -10.065 1.00 95.88 82 ILE A CA 1
ATOM 633 C C . ILE A 1 82 ? 5.845 -9.103 -9.919 1.00 95.88 82 ILE A C 1
ATOM 635 O O . ILE A 1 82 ? 5.400 -10.178 -9.505 1.00 95.88 82 ILE A O 1
ATOM 639 N N . TRP A 1 83 ? 5.050 -8.088 -10.257 1.00 95.88 83 TRP A N 1
ATOM 640 C CA . TRP A 1 83 ? 3.588 -8.131 -10.132 1.00 95.88 83 TRP A CA 1
ATOM 641 C C . TRP A 1 83 ? 2.890 -8.944 -11.229 1.00 95.88 83 TRP A C 1
ATOM 643 O O . TRP A 1 83 ? 1.724 -9.297 -11.055 1.00 95.88 83 TRP A O 1
ATOM 653 N N . SER A 1 84 ? 3.582 -9.274 -12.322 1.00 93.31 84 SER A N 1
ATOM 654 C CA . SER A 1 84 ? 3.052 -10.131 -13.391 1.00 93.31 84 SER A CA 1
ATOM 655 C C . SER A 1 84 ? 3.296 -11.625 -13.143 1.00 93.31 84 SER A C 1
ATOM 657 O O . SER A 1 84 ? 2.677 -12.469 -13.792 1.00 93.31 84 SER A O 1
ATOM 659 N N . ARG A 1 85 ? 4.177 -11.977 -12.193 1.00 94.75 85 ARG A N 1
ATOM 660 C CA . ARG A 1 85 ? 4.523 -13.375 -11.897 1.00 94.75 85 ARG A CA 1
ATOM 661 C C . ARG A 1 85 ? 3.324 -14.173 -11.370 1.00 94.75 85 ARG A C 1
ATOM 663 O O . ARG A 1 85 ? 2.602 -13.675 -10.498 1.00 94.75 85 ARG A O 1
ATOM 670 N N . PRO A 1 86 ? 3.189 -15.451 -11.771 1.00 91.81 86 PRO A N 1
ATOM 671 C CA . PRO A 1 86 ? 2.245 -16.362 -11.137 1.00 91.81 86 PRO A CA 1
ATOM 672 C C . PRO A 1 86 ? 2.678 -16.682 -9.695 1.00 91.81 86 PRO A C 1
ATOM 674 O O . PRO A 1 86 ? 3.829 -16.462 -9.309 1.00 91.81 86 PRO A O 1
ATOM 677 N N . GLY A 1 87 ? 1.756 -17.219 -8.898 1.00 96.00 87 GLY A N 1
ATOM 678 C CA . GLY A 1 87 ? 2.008 -17.702 -7.535 1.00 96.00 87 GLY A CA 1
ATOM 679 C C . GLY A 1 87 ? 1.265 -16.908 -6.466 1.00 96.00 87 GLY A C 1
ATOM 680 O O . GLY A 1 87 ? 0.530 -17.506 -5.691 1.00 96.00 87 GLY A O 1
ATOM 681 N N . LEU A 1 88 ? 1.410 -15.580 -6.461 1.00 97.44 88 LEU A N 1
ATOM 682 C CA . LEU A 1 88 ? 0.615 -14.695 -5.605 1.00 97.44 88 LEU A CA 1
ATOM 683 C C . LEU A 1 88 ? -0.326 -13.846 -6.448 1.00 97.44 88 LEU A C 1
ATOM 685 O O . LEU A 1 88 ? 0.116 -13.188 -7.399 1.00 97.44 88 LEU A O 1
ATOM 689 N N . ASP A 1 89 ? -1.599 -13.833 -6.067 1.00 96.12 89 ASP A N 1
ATOM 690 C CA . ASP A 1 89 ? -2.576 -12.926 -6.653 1.00 96.12 89 ASP A CA 1
ATOM 691 C C . ASP A 1 89 ? -2.312 -11.466 -6.227 1.00 96.12 89 ASP A C 1
ATOM 693 O O . ASP A 1 89 ? -1.463 -11.156 -5.381 1.00 96.12 89 ASP A O 1
ATOM 697 N N . ARG A 1 90 ? -3.030 -10.526 -6.848 1.00 95.38 90 ARG A N 1
ATOM 698 C CA . ARG A 1 90 ? -2.835 -9.092 -6.584 1.00 95.38 90 ARG A CA 1
ATOM 699 C C . ARG A 1 90 ? -3.215 -8.696 -5.163 1.00 95.38 90 ARG A C 1
ATOM 701 O O . ARG A 1 90 ? -2.573 -7.813 -4.599 1.00 95.38 90 ARG A O 1
ATOM 708 N N . LYS A 1 91 ? -4.224 -9.345 -4.582 1.00 97.25 91 LYS A N 1
ATOM 709 C CA . LYS A 1 91 ? -4.687 -9.078 -3.220 1.00 97.25 91 LYS A CA 1
ATOM 710 C C . LYS A 1 91 ? -3.617 -9.476 -2.205 1.00 97.25 91 LYS A C 1
ATOM 712 O O . LYS A 1 91 ? -3.280 -8.683 -1.330 1.00 97.25 91 LYS A O 1
ATOM 717 N N . GLN A 1 92 ? -3.012 -10.648 -2.379 1.00 98.06 92 GLN A N 1
ATOM 718 C CA . GLN A 1 92 ? -1.907 -11.153 -1.566 1.00 98.06 92 GLN A CA 1
ATOM 719 C C . GLN A 1 92 ? -0.663 -10.264 -1.680 1.00 98.06 92 GLN A C 1
ATOM 721 O O . GLN A 1 92 ? -0.050 -9.924 -0.670 1.00 98.06 92 GLN A O 1
ATOM 726 N N . ARG A 1 93 ? -0.303 -9.832 -2.895 1.00 97.88 93 ARG A N 1
ATOM 727 C CA . ARG A 1 93 ? 0.821 -8.900 -3.107 1.00 97.88 93 ARG A CA 1
ATOM 728 C C . ARG A 1 93 ? 0.577 -7.551 -2.445 1.00 97.88 93 ARG A C 1
ATOM 730 O O . ARG A 1 93 ? 1.468 -7.024 -1.787 1.00 97.88 93 ARG A O 1
ATOM 737 N N . SER A 1 94 ? -0.634 -7.017 -2.581 1.00 97.81 94 SER A N 1
ATOM 738 C CA . SER A 1 94 ? -1.049 -5.804 -1.883 1.00 97.81 94 SER A CA 1
ATOM 739 C C . SER A 1 94 ? -0.926 -5.957 -0.369 1.00 97.81 94 SER A C 1
ATOM 741 O O . SER A 1 94 ? -0.313 -5.100 0.258 1.00 97.81 94 SER A O 1
ATOM 743 N N . LEU A 1 95 ? -1.430 -7.054 0.205 1.00 98.50 95 LEU A N 1
ATOM 744 C CA . LEU A 1 95 ? -1.344 -7.336 1.640 1.00 98.50 95 LEU A CA 1
ATOM 745 C C . LEU A 1 95 ? 0.110 -7.361 2.142 1.00 98.50 95 LEU A C 1
ATOM 747 O O . LEU A 1 95 ? 0.420 -6.738 3.155 1.00 98.50 95 LEU A O 1
ATOM 751 N N . LEU A 1 96 ? 1.017 -8.017 1.409 1.00 98.25 96 LEU A N 1
ATOM 752 C CA . LEU A 1 96 ? 2.448 -8.013 1.735 1.00 98.25 96 LEU A CA 1
ATOM 753 C C . LEU A 1 96 ? 3.039 -6.603 1.678 1.00 98.25 96 LEU A C 1
ATOM 755 O O . LEU A 1 96 ? 3.748 -6.191 2.597 1.00 98.25 96 LEU A O 1
ATOM 759 N N . ASN A 1 97 ? 2.722 -5.843 0.629 1.00 97.62 97 ASN A N 1
ATOM 760 C CA . ASN A 1 97 ? 3.217 -4.481 0.478 1.00 97.62 97 ASN A CA 1
ATOM 761 C C . ASN A 1 97 ? 2.751 -3.556 1.605 1.00 97.62 97 ASN A C 1
ATOM 763 O O . ASN A 1 97 ? 3.539 -2.711 2.013 1.00 97.62 97 ASN A O 1
ATOM 767 N N . ILE A 1 98 ? 1.538 -3.727 2.150 1.00 98.50 98 ILE A N 1
ATOM 768 C CA . ILE A 1 98 ? 1.098 -2.971 3.335 1.00 98.50 98 ILE A CA 1
ATOM 769 C C . ILE A 1 98 ? 2.092 -3.160 4.481 1.00 98.50 98 ILE A C 1
ATOM 771 O O . ILE A 1 98 ? 2.638 -2.178 4.982 1.00 98.50 98 ILE A O 1
ATOM 775 N N . GLY A 1 99 ? 2.396 -4.409 4.844 1.00 98.38 99 GLY A N 1
ATOM 776 C CA . GLY A 1 99 ? 3.333 -4.692 5.931 1.00 98.38 99 GLY A CA 1
ATOM 777 C C . GLY A 1 99 ? 4.743 -4.159 5.661 1.00 98.38 99 GLY A C 1
ATOM 778 O O . GLY A 1 99 ? 5.367 -3.589 6.557 1.00 98.38 99 GLY A O 1
ATOM 779 N N . ILE A 1 100 ? 5.225 -4.274 4.417 1.00 98.56 100 ILE A N 1
ATOM 780 C CA . ILE A 1 100 ? 6.534 -3.740 4.009 1.00 98.56 100 ILE A CA 1
ATOM 781 C C . ILE A 1 100 ? 6.559 -2.210 4.141 1.00 98.56 100 ILE A C 1
ATOM 783 O O . ILE A 1 100 ? 7.508 -1.667 4.702 1.00 98.56 100 ILE A O 1
ATOM 787 N N . MET A 1 101 ? 5.523 -1.503 3.677 1.00 98.56 101 MET A N 1
ATOM 788 C CA . MET A 1 101 ? 5.462 -0.038 3.761 1.00 98.56 101 MET A CA 1
ATOM 789 C C . MET A 1 101 ? 5.403 0.456 5.207 1.00 98.56 101 MET A C 1
ATOM 791 O O . MET A 1 101 ? 6.061 1.447 5.529 1.00 98.56 101 MET A O 1
ATOM 795 N N . VAL A 1 102 ? 4.685 -0.254 6.086 1.00 98.62 102 VAL A N 1
ATOM 796 C CA . VAL A 1 102 ? 4.673 0.047 7.526 1.00 98.62 102 VAL A CA 1
ATOM 797 C C . VAL A 1 102 ? 6.059 -0.149 8.138 1.00 98.62 102 VAL A C 1
ATOM 799 O O . VAL A 1 102 ? 6.548 0.736 8.839 1.00 98.62 102 VAL A O 1
ATOM 802 N N . GLY A 1 103 ? 6.734 -1.262 7.836 1.00 98.56 103 GLY A N 1
ATOM 803 C CA . GLY A 1 103 ? 8.088 -1.527 8.333 1.00 98.56 103 GLY A CA 1
ATOM 804 C C . GLY A 1 103 ? 9.11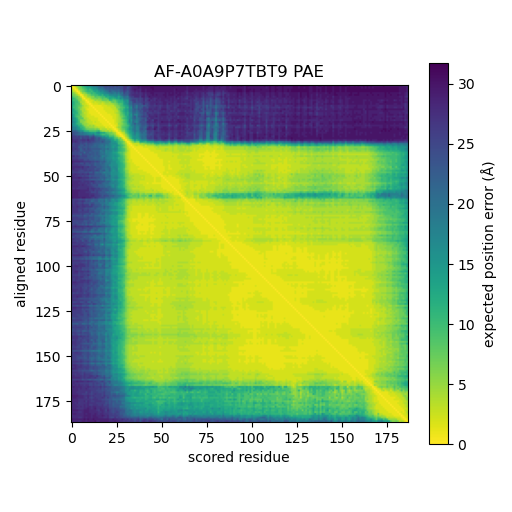9 -0.491 7.871 1.00 98.56 103 GLY A C 1
ATOM 805 O O . GLY A 1 103 ? 9.988 -0.095 8.647 1.00 98.56 103 GLY A O 1
ATOM 806 N N . LEU A 1 104 ? 8.987 -0.005 6.633 1.00 98.44 104 LEU A N 1
ATOM 807 C CA . LEU A 1 104 ? 9.829 1.055 6.072 1.00 98.44 104 LEU A CA 1
ATOM 808 C C . LEU A 1 104 ? 9.440 2.467 6.536 1.00 98.44 104 LEU A C 1
ATOM 810 O O . LEU A 1 104 ? 10.189 3.404 6.267 1.00 98.44 104 LEU A O 1
ATOM 814 N N . LYS A 1 105 ? 8.292 2.634 7.211 1.00 98.00 105 LYS A N 1
ATOM 815 C CA . LYS A 1 105 ? 7.722 3.936 7.607 1.00 98.00 105 LYS A CA 1
ATOM 816 C C . LYS A 1 105 ? 7.550 4.897 6.423 1.00 98.00 105 LYS A C 1
ATOM 818 O O . LYS A 1 105 ? 7.718 6.108 6.545 1.00 98.00 105 LYS A O 1
ATOM 823 N N . SER A 1 106 ? 7.235 4.350 5.248 1.00 97.75 106 SER A N 1
ATOM 824 C CA . SER A 1 106 ? 7.046 5.125 4.019 1.00 97.75 106 SER A CA 1
ATOM 825 C C . SER A 1 106 ? 5.571 5.488 3.857 1.00 97.75 106 SER A C 1
ATOM 827 O O . SER A 1 106 ? 4.826 4.846 3.121 1.00 97.75 106 SER A O 1
ATOM 829 N N . TRP A 1 107 ? 5.117 6.491 4.604 1.00 98.00 107 TRP A N 1
ATOM 830 C CA . TRP A 1 107 ? 3.690 6.813 4.743 1.00 98.00 107 TRP A CA 1
ATOM 831 C C . TRP A 1 107 ? 2.988 7.284 3.464 1.00 98.00 107 TRP A C 1
ATOM 833 O O . TRP A 1 107 ? 1.872 6.821 3.212 1.00 98.00 107 TRP A O 1
ATOM 843 N N . PRO A 1 108 ? 3.602 8.129 2.611 1.00 95.88 108 PRO A N 1
ATOM 844 C CA . PRO A 1 108 ? 2.994 8.483 1.330 1.00 95.88 108 PRO A CA 1
ATOM 845 C C . PRO A 1 108 ? 2.782 7.254 0.432 1.00 95.88 108 PRO A C 1
ATOM 847 O O . PRO A 1 108 ? 1.719 7.099 -0.170 1.00 95.88 108 PRO A O 1
ATOM 850 N N . GLU A 1 109 ? 3.759 6.342 0.402 1.00 95.31 109 GLU A N 1
ATOM 851 C CA . GLU A 1 109 ? 3.680 5.094 -0.368 1.00 95.31 109 GLU A CA 1
ATOM 852 C C . GLU A 1 109 ? 2.693 4.097 0.244 1.00 95.31 109 GLU A C 1
ATOM 854 O O . GLU A 1 109 ? 1.936 3.452 -0.485 1.00 95.31 109 GLU A O 1
ATOM 859 N N . LEU A 1 110 ? 2.616 4.015 1.578 1.00 98.31 110 LEU A N 1
ATOM 860 C CA . LEU A 1 110 ? 1.586 3.238 2.264 1.00 98.31 110 LEU A CA 1
ATOM 861 C C . LEU A 1 110 ? 0.195 3.670 1.792 1.00 98.31 110 LEU A C 1
ATOM 863 O O . LEU A 1 110 ? -0.618 2.816 1.445 1.00 98.31 110 LEU A O 1
ATOM 867 N N . GLY A 1 111 ? -0.069 4.975 1.704 1.00 97.19 111 GLY A N 1
ATOM 868 C CA . GLY A 1 111 ? -1.368 5.468 1.254 1.00 97.19 111 GLY A CA 1
ATOM 869 C C . GLY A 1 111 ? -1.715 5.066 -0.187 1.00 97.19 111 GLY A C 1
ATOM 870 O O . GLY A 1 111 ? -2.855 4.683 -0.472 1.00 97.19 111 GLY A O 1
ATOM 871 N N . ILE A 1 112 ? -0.727 5.074 -1.089 1.00 94.44 112 ILE A N 1
ATOM 872 C CA . ILE A 1 112 ? -0.880 4.579 -2.468 1.00 94.44 112 ILE A CA 1
ATOM 873 C C . ILE A 1 112 ? -1.205 3.078 -2.461 1.00 94.44 112 ILE A C 1
ATOM 875 O O . ILE A 1 112 ? -2.140 2.635 -3.139 1.00 94.44 112 ILE A O 1
ATOM 879 N N . HIS A 1 113 ? -0.477 2.295 -1.663 1.00 96.56 113 HIS A N 1
ATOM 880 C CA . HIS A 1 113 ? -0.659 0.849 -1.577 1.00 96.56 113 HIS A CA 1
ATOM 881 C C . HIS A 1 113 ? -1.969 0.436 -0.902 1.00 96.56 113 HIS A C 1
ATOM 883 O O . HIS A 1 113 ? -2.551 -0.559 -1.329 1.00 96.56 113 HIS A O 1
ATOM 889 N N . ILE A 1 114 ? -2.484 1.202 0.064 1.00 97.88 114 ILE A N 1
ATOM 890 C CA . ILE A 1 114 ? -3.807 0.976 0.668 1.00 97.88 114 ILE A CA 1
ATOM 891 C C . ILE A 1 114 ? -4.902 1.122 -0.383 1.00 97.88 114 ILE A C 1
ATOM 893 O O . ILE A 1 114 ? -5.705 0.209 -0.569 1.00 97.88 114 ILE A O 1
ATOM 897 N N . ARG A 1 115 ? -4.895 2.222 -1.142 1.00 96.12 115 ARG A N 1
ATOM 898 C CA . ARG A 1 115 ? -5.881 2.436 -2.210 1.00 96.12 115 ARG A CA 1
ATOM 899 C C . ARG A 1 115 ? -5.834 1.324 -3.258 1.00 96.12 115 ARG A C 1
ATOM 901 O O . ARG A 1 115 ? -6.875 0.810 -3.664 1.00 96.12 115 ARG A O 1
ATOM 908 N N . GLY A 1 116 ? -4.628 0.934 -3.677 1.00 95.44 116 GLY A N 1
ATOM 909 C CA . GLY A 1 116 ? -4.431 -0.187 -4.597 1.00 95.44 116 GLY A CA 1
ATOM 910 C C . GLY A 1 116 ? -4.892 -1.528 -4.014 1.00 95.44 116 GLY A C 1
ATOM 911 O O . GLY A 1 116 ? -5.477 -2.336 -4.728 1.00 95.44 116 GLY A O 1
ATOM 912 N N . ALA A 1 117 ? -4.687 -1.759 -2.714 1.00 97.38 117 ALA A N 1
ATOM 913 C CA . ALA A 1 117 ? -5.124 -2.971 -2.028 1.00 97.38 117 ALA A CA 1
ATOM 914 C C . ALA A 1 117 ? -6.648 -3.125 -2.028 1.00 97.38 117 ALA A C 1
ATOM 916 O O . ALA A 1 117 ? -7.141 -4.197 -2.374 1.00 97.38 117 ALA A O 1
ATOM 917 N N . ILE A 1 118 ? -7.386 -2.053 -1.723 1.00 96.75 118 ILE A N 1
ATOM 918 C CA . ILE A 1 118 ? -8.855 -2.054 -1.770 1.00 96.75 118 ILE A CA 1
ATOM 919 C C . ILE A 1 118 ? -9.355 -2.363 -3.190 1.00 96.75 118 ILE A C 1
ATOM 921 O O . ILE A 1 118 ? -10.219 -3.220 -3.364 1.00 96.75 118 ILE A O 1
ATOM 925 N N . ARG A 1 119 ? -8.758 -1.755 -4.228 1.00 94.50 119 ARG A N 1
ATOM 926 C CA . ARG A 1 119 ? -9.101 -2.059 -5.636 1.00 94.50 119 ARG A CA 1
ATOM 927 C C . ARG A 1 119 ? -8.801 -3.503 -6.030 1.00 94.50 119 ARG A C 1
ATOM 929 O O . ARG A 1 119 ? -9.547 -4.093 -6.803 1.00 94.50 119 ARG A O 1
ATOM 936 N N . ASN A 1 120 ? -7.741 -4.082 -5.473 1.00 95.81 120 ASN A N 1
ATOM 937 C CA . ASN A 1 120 ? -7.396 -5.490 -5.659 1.00 95.81 120 ASN A CA 1
ATOM 938 C C . ASN A 1 120 ? -8.279 -6.447 -4.831 1.00 95.81 120 ASN A C 1
ATOM 940 O O . ASN A 1 120 ? -8.061 -7.656 -4.882 1.00 95.81 120 ASN A O 1
ATOM 944 N N . GLY A 1 121 ? -9.268 -5.941 -4.083 1.00 95.56 121 GLY A N 1
ATOM 945 C CA . GLY A 1 121 ? -10.239 -6.747 -3.340 1.00 95.56 121 GLY A CA 1
ATOM 946 C C . GLY A 1 121 ? -9.858 -7.045 -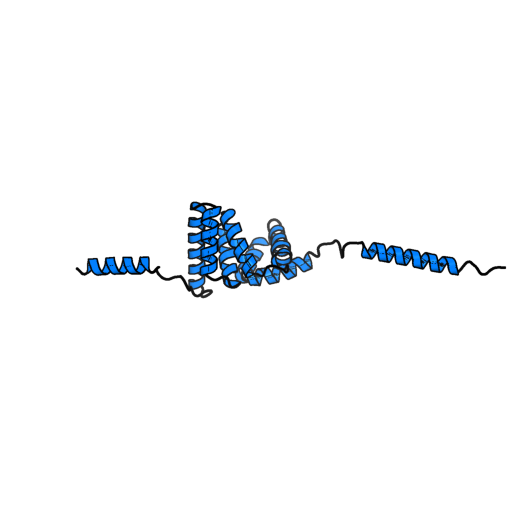1.888 1.00 95.56 121 GLY A C 1
ATOM 947 O O . GLY A 1 121 ? -10.436 -7.951 -1.279 1.00 95.56 121 GLY A O 1
ATOM 948 N N . LEU A 1 122 ? -8.882 -6.326 -1.323 1.00 97.50 122 LEU A N 1
ATOM 949 C CA . LEU A 1 122 ? -8.639 -6.351 0.118 1.00 97.50 122 LEU A CA 1
ATOM 950 C C . LEU A 1 122 ? -9.801 -5.656 0.839 1.00 97.50 122 LEU A C 1
ATOM 952 O O . LEU A 1 122 ? -10.224 -4.569 0.452 1.00 97.50 122 LEU A O 1
ATOM 956 N N . THR A 1 123 ? -10.331 -6.290 1.876 1.00 97.31 123 THR A N 1
ATOM 957 C CA . THR A 1 123 ? -11.393 -5.716 2.712 1.00 97.31 123 THR A CA 1
ATOM 958 C C . THR A 1 123 ? -10.814 -4.778 3.773 1.00 97.31 123 THR A C 1
ATOM 960 O O . THR A 1 123 ? -9.650 -4.912 4.156 1.00 97.31 123 THR A O 1
ATOM 963 N N . GLU A 1 124 ? -11.630 -3.860 4.307 1.00 97.06 124 GLU A N 1
ATOM 964 C CA . GLU A 1 124 ? -11.243 -3.050 5.478 1.00 97.06 124 GLU A CA 1
ATOM 965 C C . GLU A 1 124 ? -10.816 -3.922 6.667 1.00 97.06 124 GLU A C 1
ATOM 967 O O . GLU A 1 124 ? -9.883 -3.564 7.384 1.00 97.06 124 GLU A O 1
ATOM 972 N N . LEU A 1 125 ? -11.451 -5.087 6.841 1.00 97.31 125 LEU A N 1
ATOM 973 C CA . LEU A 1 125 ? -11.090 -6.045 7.881 1.00 97.31 125 LEU A CA 1
ATOM 974 C C . LEU A 1 125 ? -9.673 -6.587 7.668 1.00 97.31 125 LEU A C 1
ATOM 976 O O . LEU A 1 125 ? -8.845 -6.494 8.565 1.00 97.31 125 LEU A O 1
ATOM 980 N N . GLU A 1 126 ? -9.367 -7.110 6.480 1.00 98.25 126 GLU A N 1
ATOM 981 C CA . GLU A 1 126 ? -8.031 -7.643 6.178 1.00 98.25 126 GLU A CA 1
ATOM 982 C C . GLU A 1 126 ? -6.946 -6.564 6.265 1.00 98.25 126 GLU A C 1
ATOM 984 O O . GLU A 1 126 ? -5.855 -6.836 6.765 1.00 98.25 126 GLU A O 1
ATOM 989 N N . LEU A 1 127 ? -7.244 -5.335 5.824 1.00 98.50 127 LEU A N 1
ATOM 990 C CA . LEU A 1 127 ? -6.343 -4.197 5.991 1.00 98.50 127 LEU A CA 1
ATOM 991 C C . LEU A 1 127 ? -6.074 -3.927 7.476 1.00 98.50 127 LEU A C 1
ATOM 993 O O . LEU A 1 127 ? -4.917 -3.826 7.873 1.00 98.50 127 LEU A O 1
ATOM 997 N N . ARG A 1 128 ? -7.121 -3.852 8.305 1.00 98.25 128 ARG A N 1
ATOM 998 C CA . ARG A 1 128 ? -6.983 -3.641 9.750 1.00 98.25 128 ARG A CA 1
ATOM 999 C C . ARG A 1 128 ? -6.126 -4.724 10.401 1.00 98.25 128 ARG A C 1
ATOM 1001 O O . ARG A 1 128 ? -5.208 -4.387 11.143 1.00 98.25 128 ARG A O 1
ATOM 1008 N N . GLU A 1 129 ? -6.389 -5.998 10.113 1.00 98.56 129 GLU A N 1
ATOM 1009 C CA . GLU A 1 129 ? -5.617 -7.110 10.685 1.00 98.56 129 GLU A CA 1
ATOM 1010 C C . GLU A 1 129 ? -4.140 -7.057 10.256 1.00 98.56 129 GLU A C 1
ATOM 1012 O O . GLU A 1 129 ? -3.250 -7.293 11.073 1.00 98.56 129 GLU A O 1
ATOM 1017 N N . ALA A 1 130 ? -3.854 -6.655 9.012 1.00 98.62 130 ALA A N 1
ATOM 1018 C CA . ALA A 1 130 ? -2.484 -6.438 8.549 1.00 98.62 130 ALA A CA 1
ATOM 1019 C C . ALA A 1 130 ? -1.774 -5.334 9.345 1.00 98.62 130 ALA A C 1
ATOM 1021 O O . ALA A 1 130 ? -0.629 -5.505 9.761 1.00 98.62 130 ALA A O 1
ATOM 1022 N N . LEU A 1 131 ? -2.457 -4.213 9.594 1.00 98.75 131 LEU A N 1
ATOM 1023 C CA . LEU A 1 131 ? -1.898 -3.101 10.360 1.00 98.75 131 LEU A CA 1
ATOM 1024 C C . LEU A 1 131 ? -1.686 -3.467 11.831 1.00 98.75 131 LEU A C 1
ATOM 1026 O O . LEU A 1 131 ? -0.656 -3.098 12.397 1.00 98.75 131 LEU A O 1
ATOM 1030 N N . LEU A 1 132 ? -2.600 -4.225 12.446 1.00 98.69 132 LEU A N 1
ATOM 1031 C CA . LEU A 1 132 ? -2.425 -4.751 13.806 1.00 98.69 132 LEU A CA 1
ATOM 1032 C C . LEU A 1 132 ? -1.207 -5.674 13.891 1.00 98.69 132 LEU A C 1
ATOM 1034 O O . LEU A 1 132 ? -0.365 -5.493 14.771 1.00 98.69 132 LEU A O 1
ATOM 1038 N N . GLN A 1 133 ? -1.064 -6.602 12.941 1.00 98.62 133 GLN A N 1
ATOM 1039 C CA . GLN A 1 133 ? 0.107 -7.472 12.850 1.00 98.62 133 GLN A CA 1
ATOM 1040 C C . GLN A 1 133 ? 1.389 -6.635 12.739 1.00 98.62 133 GLN A C 1
ATOM 1042 O O . GLN A 1 133 ? 2.312 -6.792 13.539 1.00 98.62 133 GLN A O 1
ATOM 1047 N N . SER A 1 134 ? 1.447 -5.692 11.797 1.00 98.50 134 SER A N 1
ATOM 1048 C CA . SER A 1 134 ? 2.606 -4.811 11.631 1.00 98.50 134 SER A CA 1
ATOM 1049 C C . SER A 1 134 ? 2.879 -3.947 12.863 1.00 98.50 134 SER A C 1
ATOM 1051 O O . SER A 1 134 ? 4.038 -3.707 13.175 1.00 98.50 134 SER A O 1
ATOM 1053 N N . THR A 1 135 ? 1.858 -3.533 13.613 1.00 98.50 135 THR A N 1
ATOM 1054 C CA . THR A 1 135 ? 2.021 -2.757 14.856 1.00 98.50 135 THR A CA 1
ATOM 1055 C C . THR A 1 135 ? 2.856 -3.513 15.889 1.00 98.50 135 THR A C 1
ATOM 1057 O O . THR A 1 135 ? 3.744 -2.933 16.511 1.00 98.50 135 THR A O 1
ATOM 1060 N N . VAL A 1 136 ? 2.625 -4.818 16.053 1.00 98.50 136 VAL A N 1
ATOM 1061 C CA . VAL A 1 136 ? 3.349 -5.628 17.046 1.00 98.50 136 VAL A CA 1
ATOM 1062 C C . VAL A 1 136 ? 4.805 -5.860 16.630 1.00 98.50 136 VAL A C 1
ATOM 1064 O O . VAL A 1 136 ? 5.697 -5.808 17.473 1.00 98.50 136 VAL A O 1
ATOM 1067 N N . TYR A 1 137 ? 5.066 -6.067 15.336 1.00 98.44 137 TYR A N 1
ATOM 1068 C CA . TYR A 1 137 ? 6.411 -6.387 14.836 1.00 98.44 137 TYR A CA 1
ATOM 1069 C C . TYR A 1 137 ? 7.262 -5.160 14.483 1.00 98.44 137 TYR A C 1
ATOM 1071 O O . TYR A 1 137 ? 8.485 -5.210 14.588 1.00 98.44 137 TYR A O 1
ATOM 1079 N N . CYS A 1 138 ? 6.639 -4.056 14.071 1.00 98.25 138 CYS A N 1
ATOM 1080 C CA . CYS A 1 138 ? 7.316 -2.808 13.701 1.00 98.25 138 CYS A CA 1
ATOM 1081 C C . CYS A 1 138 ? 7.254 -1.742 14.813 1.00 98.25 138 CYS A C 1
ATOM 1083 O O . CYS A 1 138 ? 7.899 -0.698 14.696 1.00 98.25 138 CYS A O 1
ATOM 1085 N N . GLY A 1 139 ? 6.518 -2.013 15.895 1.00 98.31 139 GLY A N 1
ATOM 1086 C CA . GLY A 1 139 ? 6.379 -1.155 17.068 1.00 98.31 139 GLY A CA 1
ATOM 1087 C C . GLY A 1 139 ? 5.129 -0.272 17.046 1.00 98.31 139 GLY A C 1
ATOM 1088 O O . GLY A 1 139 ? 4.673 0.188 15.997 1.00 98.31 139 GLY A O 1
ATOM 1089 N N . ALA A 1 140 ? 4.614 0.020 18.246 1.00 98.19 140 ALA A N 1
ATOM 1090 C CA . ALA A 1 140 ? 3.396 0.807 18.444 1.00 98.19 140 ALA A CA 1
ATOM 1091 C C . ALA A 1 140 ? 3.385 2.175 17.722 1.00 98.19 140 ALA A C 1
ATOM 1093 O O . ALA A 1 140 ? 2.356 2.496 17.130 1.00 98.19 140 ALA A O 1
ATOM 1094 N N . PRO A 1 141 ? 4.487 2.960 17.682 1.00 98.44 141 PRO A N 1
ATOM 1095 C CA . PRO A 1 141 ? 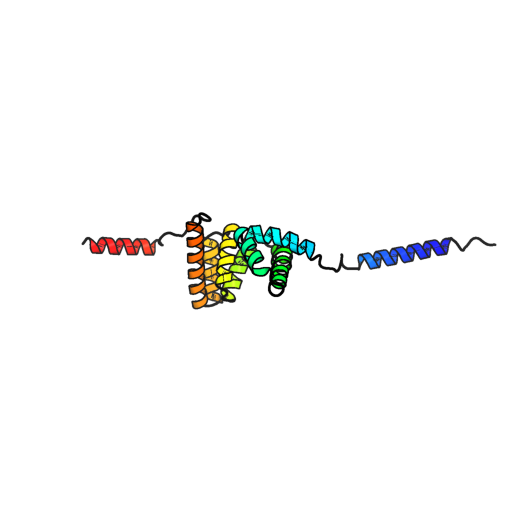4.499 4.232 16.953 1.00 98.44 141 PRO A CA 1
ATOM 1096 C C . PRO A 1 141 ? 4.250 4.077 15.447 1.00 98.44 141 PRO A C 1
ATOM 1098 O O . PRO A 1 141 ? 3.449 4.812 14.878 1.00 98.44 141 PRO A O 1
ATOM 1101 N N . ALA A 1 142 ? 4.877 3.080 14.811 1.00 98.31 142 ALA A N 1
ATOM 1102 C CA . ALA A 1 142 ? 4.679 2.811 13.387 1.00 98.31 142 ALA A CA 1
ATOM 1103 C C . ALA A 1 142 ? 3.238 2.364 13.101 1.00 98.31 142 ALA A C 1
ATOM 1105 O O . ALA A 1 142 ? 2.649 2.771 12.104 1.00 98.31 142 ALA A O 1
ATOM 1106 N N . GLY A 1 143 ? 2.661 1.561 14.000 1.00 98.44 143 GLY A N 1
ATOM 1107 C CA . GLY A 1 143 ? 1.255 1.176 13.936 1.00 98.44 143 GLY A CA 1
ATOM 1108 C C . GLY A 1 143 ? 0.309 2.372 13.997 1.00 98.44 143 GLY A C 1
ATOM 1109 O O . GLY A 1 143 ? -0.564 2.500 13.144 1.00 98.44 143 GLY A O 1
ATOM 1110 N N . LEU A 1 144 ? 0.505 3.277 14.961 1.00 98.25 144 LEU A N 1
ATOM 1111 C CA . LEU A 1 144 ? -0.347 4.457 15.131 1.00 98.25 144 LEU A CA 1
ATOM 1112 C C . LEU A 1 144 ? -0.377 5.329 13.868 1.00 98.25 144 LEU A C 1
ATOM 1114 O O . LEU A 1 144 ? -1.455 5.681 13.391 1.00 98.25 144 LEU A O 1
ATOM 1118 N N . GLU A 1 145 ? 0.792 5.630 13.301 1.00 98.50 145 GLU A N 1
ATOM 1119 C CA . GLU A 1 145 ? 0.895 6.400 12.057 1.00 98.50 145 GLU A CA 1
ATOM 1120 C C . GLU A 1 145 ? 0.267 5.644 10.875 1.00 98.50 145 GLU A C 1
ATOM 1122 O O . GLU A 1 145 ? -0.472 6.229 10.082 1.00 98.50 145 GLU A O 1
ATOM 1127 N N . ALA A 1 146 ? 0.463 4.325 10.786 1.00 98.69 146 ALA A N 1
ATOM 1128 C CA . ALA A 1 146 ? -0.133 3.515 9.729 1.00 98.69 146 ALA A CA 1
ATOM 1129 C C . ALA A 1 146 ? -1.672 3.510 9.769 1.00 98.69 146 ALA A C 1
ATOM 1131 O O . ALA A 1 146 ? -2.312 3.603 8.720 1.00 98.69 146 ALA A O 1
ATOM 1132 N N . PHE A 1 147 ? -2.272 3.445 10.962 1.00 98.56 147 PHE A N 1
ATOM 1133 C CA . PHE A 1 147 ? -3.723 3.550 11.135 1.00 98.56 147 PHE A CA 1
ATOM 1134 C C . PHE A 1 147 ? -4.255 4.928 10.729 1.00 98.56 147 PHE A C 1
ATOM 1136 O O . PHE A 1 147 ? -5.267 5.001 10.034 1.00 98.56 147 PHE A O 1
ATOM 1143 N N . GLN A 1 148 ? -3.555 6.010 11.084 1.00 98.38 148 GLN A N 1
ATOM 1144 C CA . GLN A 1 148 ? -3.925 7.367 10.661 1.00 98.38 148 GLN A CA 1
ATOM 1145 C C . GLN A 1 148 ? -3.910 7.510 9.134 1.00 98.38 148 GLN A C 1
ATOM 1147 O O . GLN A 1 148 ? -4.851 8.046 8.547 1.00 98.38 148 GLN A O 1
ATOM 1152 N N . VAL A 1 149 ? -2.871 6.985 8.475 1.00 98.69 149 VAL A N 1
ATOM 1153 C CA . VAL A 1 149 ? -2.784 6.961 7.007 1.00 98.69 149 VAL A CA 1
ATOM 1154 C C . VAL A 1 149 ? -3.936 6.152 6.413 1.00 98.69 149 VAL A C 1
ATOM 1156 O O . VAL A 1 149 ? -4.570 6.598 5.456 1.00 98.69 149 VAL A O 1
ATOM 1159 N N . ALA A 1 150 ? -4.231 4.979 6.976 1.00 98.38 150 ALA A N 1
ATOM 1160 C CA . ALA A 1 150 ? -5.298 4.117 6.488 1.00 98.38 150 ALA A CA 1
ATOM 1161 C C . ALA A 1 150 ? -6.673 4.781 6.579 1.00 98.38 150 ALA A C 1
ATOM 1163 O O . ALA A 1 150 ? -7.393 4.809 5.581 1.00 98.38 150 ALA A O 1
ATOM 1164 N N . GLU A 1 151 ? -7.022 5.364 7.728 1.00 97.56 151 GLU A N 1
ATOM 1165 C CA . GLU A 1 151 ? -8.283 6.092 7.879 1.00 97.56 151 GLU A CA 1
ATOM 1166 C C . GLU A 1 151 ? -8.381 7.274 6.915 1.00 97.56 151 GLU A C 1
ATOM 1168 O O . GLU A 1 151 ? -9.406 7.430 6.250 1.00 97.56 151 GLU A O 1
ATOM 1173 N N . GLY A 1 152 ? -7.310 8.064 6.783 1.00 97.88 152 GLY A N 1
ATOM 1174 C CA . GLY A 1 152 ? -7.277 9.199 5.862 1.00 97.88 152 GLY A CA 1
ATOM 1175 C C . GLY A 1 152 ? -7.536 8.783 4.413 1.00 97.88 152 GLY A C 1
ATOM 1176 O O . GLY A 1 152 ? -8.344 9.401 3.722 1.00 97.88 152 GLY A O 1
ATOM 1177 N N . ILE A 1 153 ? -6.909 7.695 3.959 1.00 97.81 153 ILE A N 1
ATOM 1178 C CA . ILE A 1 153 ? -7.108 7.181 2.599 1.00 97.81 153 ILE A CA 1
ATOM 1179 C C . ILE A 1 153 ? -8.507 6.603 2.406 1.00 97.81 153 ILE A C 1
ATOM 1181 O O . ILE A 1 153 ? -9.122 6.874 1.377 1.00 97.81 153 ILE A O 1
ATOM 1185 N N . LEU A 1 154 ? -9.023 5.830 3.366 1.00 97.69 154 LEU A N 1
ATOM 1186 C CA . LEU A 1 154 ? -10.368 5.259 3.273 1.00 97.69 154 LEU A CA 1
ATOM 1187 C C . LEU A 1 154 ? -11.438 6.357 3.217 1.00 97.69 154 LEU A C 1
ATOM 1189 O O . LEU A 1 154 ? -12.368 6.253 2.421 1.00 97.69 154 LEU A O 1
ATOM 1193 N N . ASN A 1 155 ? -11.291 7.419 4.011 1.00 96.81 155 ASN A N 1
ATOM 1194 C CA . ASN A 1 155 ? -12.212 8.555 3.992 1.00 96.81 155 ASN A CA 1
ATOM 1195 C C . ASN A 1 155 ? -12.119 9.335 2.671 1.00 96.81 155 ASN A C 1
ATOM 1197 O O . ASN A 1 155 ? -13.146 9.579 2.046 1.00 96.81 155 ASN A O 1
ATOM 1201 N N . ASP A 1 156 ? -10.910 9.622 2.178 1.00 96.56 156 ASP A N 1
ATOM 1202 C CA . ASP A 1 156 ? -10.720 10.264 0.868 1.00 96.56 156 ASP A CA 1
ATOM 1203 C C . ASP A 1 156 ? -11.317 9.428 -0.283 1.00 96.56 156 ASP A C 1
ATOM 1205 O O . ASP A 1 156 ? -11.893 9.971 -1.226 1.00 96.56 156 ASP A O 1
ATOM 1209 N N . MET A 1 157 ? -11.219 8.095 -0.214 1.00 95.38 157 MET A N 1
ATOM 1210 C CA . MET A 1 157 ? -11.864 7.204 -1.184 1.00 95.38 157 MET A CA 1
ATOM 1211 C C . MET A 1 157 ? -13.394 7.295 -1.132 1.00 95.38 157 MET A C 1
ATOM 1213 O O . MET A 1 157 ? -14.023 7.264 -2.189 1.00 95.38 157 MET A O 1
ATOM 1217 N N . VAL A 1 158 ? -13.996 7.426 0.055 1.00 95.94 158 VAL A N 1
ATOM 1218 C CA . VAL A 1 158 ? -15.449 7.638 0.201 1.00 95.94 158 VAL A CA 1
ATOM 1219 C C . VAL A 1 158 ? -15.868 8.980 -0.382 1.00 95.94 158 VAL A C 1
ATOM 1221 O O . VAL A 1 158 ? -16.810 9.029 -1.168 1.00 95.94 158 VAL A O 1
ATOM 1224 N N . GLU A 1 159 ? -15.155 10.055 -0.047 1.00 96.56 159 GLU A N 1
ATOM 1225 C CA . GLU A 1 159 ? -15.446 11.406 -0.545 1.00 96.56 159 GLU A CA 1
ATOM 1226 C C . GLU A 1 159 ? -15.407 11.476 -2.077 1.00 96.56 159 GLU A C 1
ATOM 1228 O O . GLU A 1 159 ? -16.215 12.167 -2.696 1.00 96.56 159 GLU A O 1
ATOM 1233 N N . LYS A 1 160 ? -14.507 10.710 -2.703 1.00 93.75 160 LYS A N 1
ATOM 1234 C CA . LYS A 1 160 ? -14.385 10.601 -4.166 1.00 93.75 160 LYS A CA 1
ATOM 1235 C C . LYS A 1 160 ? -15.331 9.578 -4.802 1.00 93.75 160 LYS A C 1
ATOM 1237 O O . LYS A 1 160 ? -15.295 9.408 -6.019 1.00 93.75 160 LYS A O 1
ATOM 1242 N N . GLY A 1 161 ? -16.150 8.881 -4.013 1.00 94.50 161 GLY A N 1
ATOM 1243 C CA . GLY A 1 161 ? -17.049 7.829 -4.497 1.00 94.50 161 GLY A CA 1
ATOM 1244 C C . GLY A 1 161 ? -16.329 6.578 -5.016 1.00 94.50 161 GLY A C 1
ATOM 1245 O O . GLY A 1 161 ? -16.912 5.796 -5.761 1.00 94.50 161 GLY A O 1
ATOM 1246 N N . GLU A 1 162 ? -15.062 6.380 -4.646 1.00 91.75 162 GLU A N 1
ATOM 1247 C CA . GLU A 1 162 ? -14.242 5.230 -5.047 1.00 91.75 162 GLU A CA 1
ATOM 1248 C C . GLU A 1 162 ? -14.483 3.999 -4.160 1.00 91.75 162 GLU A C 1
ATOM 1250 O O . GLU A 1 162 ? -14.119 2.885 -4.542 1.00 91.75 162 GLU A O 1
ATOM 1255 N N . TYR A 1 163 ? -15.043 4.188 -2.962 1.00 94.56 163 TYR A N 1
ATOM 1256 C CA . TYR A 1 163 ? -15.251 3.120 -1.990 1.00 94.56 163 TYR A CA 1
ATOM 1257 C C . TYR A 1 163 ? -16.435 3.402 -1.067 1.00 94.56 163 TYR A C 1
ATOM 1259 O O . TYR A 1 163 ? -16.727 4.549 -0.742 1.00 94.56 163 TYR A O 1
ATOM 1267 N N . VAL A 1 164 ? -17.084 2.337 -0.600 1.00 93.81 164 VAL A N 1
ATOM 1268 C CA . VAL A 1 164 ? -18.095 2.399 0.458 1.00 93.81 164 VAL A CA 1
ATOM 1269 C C . VAL A 1 164 ? -17.527 1.681 1.665 1.00 93.81 164 VAL A C 1
ATOM 1271 O O . VAL A 1 164 ? -17.244 0.484 1.598 1.00 93.81 164 VAL A O 1
ATOM 1274 N N . ARG A 1 165 ? -17.359 2.414 2.768 1.00 91.38 165 ARG A N 1
ATOM 1275 C CA . ARG A 1 165 ? -16.802 1.829 3.983 1.00 91.38 165 ARG A CA 1
ATOM 1276 C C . ARG A 1 165 ? -17.767 0.839 4.619 1.00 91.38 165 ARG A C 1
ATOM 1278 O O . ARG A 1 165 ? -18.934 1.146 4.844 1.00 91.38 165 ARG A O 1
ATOM 1285 N N . THR A 1 166 ? -17.240 -0.319 4.988 1.00 89.75 166 THR A N 1
ATOM 1286 C CA . THR A 1 166 ? -17.921 -1.324 5.808 1.00 89.75 166 THR A CA 1
ATOM 1287 C C . THR A 1 166 ? -17.643 -1.135 7.298 1.00 89.75 166 THR A C 1
ATOM 1289 O O . THR A 1 166 ? -18.403 -1.635 8.120 1.00 89.75 166 THR A O 1
ATOM 1292 N N . MET A 1 167 ? -16.567 -0.419 7.661 1.00 89.62 167 MET A N 1
ATOM 1293 C CA . MET A 1 167 ? -16.127 -0.252 9.058 1.00 89.62 167 MET A CA 1
ATOM 1294 C C . MET A 1 167 ? -15.961 1.217 9.485 1.00 89.62 167 MET A C 1
ATOM 1296 O O . MET A 1 167 ? -15.279 1.499 10.463 1.00 89.62 167 MET A O 1
ATOM 1300 N N . GLY A 1 168 ? -16.580 2.164 8.772 1.00 79.44 168 GLY A N 1
ATOM 1301 C CA . GLY A 1 168 ? -16.458 3.604 9.056 1.00 79.44 168 GLY A CA 1
ATOM 1302 C C . GLY A 1 168 ? -17.325 4.142 10.202 1.00 79.44 168 GLY A C 1
ATOM 1303 O O . GLY A 1 168 ? -17.273 5.333 10.488 1.00 79.44 168 GLY A O 1
ATOM 1304 N N . GLY A 1 169 ? -18.155 3.304 10.830 1.00 82.75 169 GLY A N 1
ATOM 1305 C CA . GLY A 1 169 ? -18.996 3.703 11.961 1.00 82.75 169 GLY A CA 1
ATOM 1306 C C . GLY A 1 169 ? -18.257 3.673 13.302 1.00 82.75 169 GLY A C 1
ATOM 1307 O O . GLY A 1 169 ? -17.190 3.077 13.422 1.00 82.75 169 GLY A O 1
ATOM 1308 N N . LEU A 1 170 ? -18.866 4.261 14.339 1.00 80.19 170 LEU A N 1
ATOM 1309 C CA . LEU A 1 170 ? -18.382 4.114 15.716 1.00 80.19 170 LEU A CA 1
ATOM 1310 C C . LEU A 1 170 ? -18.299 2.631 16.110 1.00 80.19 170 LEU A C 1
ATOM 1312 O O . LEU A 1 170 ? -19.180 1.843 15.752 1.00 80.19 170 LEU A O 1
ATOM 1316 N N . SER A 1 171 ? -17.282 2.267 16.894 1.00 85.81 171 SER A N 1
ATOM 1317 C CA . SER A 1 171 ? -17.246 0.956 17.548 1.00 85.81 171 SER A CA 1
ATOM 1318 C C . SER A 1 171 ? -18.416 0.812 18.526 1.00 85.81 171 SER A C 1
ATOM 1320 O O . SER A 1 171 ? -18.950 1.811 19.012 1.00 85.81 171 SER A O 1
ATOM 1322 N N . GLU A 1 172 ? -18.812 -0.421 18.845 1.00 85.00 172 GLU A N 1
ATOM 1323 C CA . GLU A 1 172 ? -19.885 -0.666 19.821 1.00 85.00 172 GLU A CA 1
ATOM 1324 C C . GLU A 1 172 ? -19.578 -0.034 21.186 1.00 85.00 172 GLU A C 1
ATOM 1326 O O . GLU A 1 172 ? -20.452 0.595 21.780 1.00 85.00 172 GLU A O 1
ATOM 1331 N N . ASP A 1 173 ? -18.318 -0.072 21.624 1.00 85.69 173 ASP A N 1
ATOM 1332 C CA . ASP A 1 173 ? -17.880 0.590 22.856 1.00 85.69 173 ASP A CA 1
ATOM 1333 C C . ASP A 1 173 ? -18.024 2.115 22.777 1.00 85.69 173 ASP A C 1
ATOM 1335 O O . ASP A 1 173 ? -18.495 2.756 23.718 1.00 85.69 173 ASP A O 1
ATOM 1339 N N . ALA A 1 174 ? -17.657 2.716 21.640 1.00 87.06 174 ALA A N 1
ATOM 1340 C CA . ALA A 1 174 ? -17.803 4.152 21.437 1.00 87.06 174 ALA A CA 1
ATOM 1341 C C . ALA A 1 174 ? -19.283 4.565 21.375 1.00 87.06 174 ALA A C 1
ATOM 1343 O O . ALA A 1 174 ? -19.655 5.590 21.946 1.00 87.06 174 ALA A O 1
ATOM 1344 N N . LYS A 1 175 ? -20.143 3.749 20.748 1.00 87.56 175 LYS A N 1
ATOM 1345 C CA . LYS A 1 175 ? -21.602 3.942 20.753 1.00 87.56 175 LYS A CA 1
ATOM 1346 C C . LYS A 1 175 ? -22.166 3.860 22.170 1.00 87.56 175 LYS A C 1
ATOM 1348 O O . LYS A 1 175 ? -22.947 4.725 22.561 1.00 87.56 175 LYS A O 1
ATOM 1353 N N . ALA A 1 176 ? -21.758 2.854 22.945 1.00 88.44 176 ALA A N 1
ATOM 1354 C CA . ALA A 1 176 ? -22.192 2.670 24.327 1.00 88.44 176 ALA A CA 1
ATOM 1355 C C . ALA A 1 176 ? -21.778 3.856 25.208 1.00 88.44 176 ALA A C 1
ATOM 1357 O O . ALA A 1 176 ? -22.603 4.389 25.951 1.00 88.44 176 ALA A O 1
ATOM 1358 N N . LYS A 1 177 ? -20.534 4.328 25.065 1.00 89.12 177 LYS A N 1
ATOM 1359 C CA . LYS A 1 177 ? -20.034 5.509 25.777 1.00 89.12 177 LYS A CA 1
ATOM 1360 C C . LYS A 1 177 ? -20.809 6.775 25.406 1.00 89.12 177 LYS A C 1
ATOM 1362 O O . LYS A 1 177 ? -21.256 7.489 26.298 1.00 89.12 177 LYS A O 1
ATOM 1367 N N . ALA A 1 178 ? -21.028 7.027 24.115 1.00 88.38 178 ALA A N 1
ATOM 1368 C CA . ALA A 1 178 ? -21.787 8.190 23.655 1.00 88.38 178 ALA A CA 1
ATOM 1369 C C . ALA A 1 178 ? -23.240 8.176 24.165 1.00 88.38 178 ALA A C 1
ATOM 1371 O O . ALA A 1 178 ? -23.766 9.213 24.564 1.00 88.38 178 ALA A O 1
ATOM 1372 N N . LYS A 1 179 ? -23.877 6.997 24.197 1.00 88.56 179 LYS A N 1
ATOM 1373 C CA . LYS A 1 179 ? -25.218 6.819 24.766 1.00 88.56 179 LYS A CA 1
ATOM 1374 C C . LYS A 1 179 ? -25.243 7.143 26.262 1.00 88.56 179 LYS A C 1
ATOM 1376 O O . LYS A 1 179 ? -26.087 7.926 26.685 1.00 88.56 179 LYS A O 1
ATOM 1381 N N . ALA A 1 180 ? -24.305 6.597 27.036 1.00 89.62 180 ALA A N 1
ATOM 1382 C CA . ALA A 1 180 ? -24.212 6.858 28.473 1.00 89.62 180 ALA A CA 1
ATOM 1383 C C . ALA A 1 180 ? -23.984 8.351 28.777 1.00 89.62 180 ALA A C 1
ATOM 1385 O O . ALA A 1 180 ? -24.608 8.908 29.678 1.00 89.62 180 ALA A O 1
ATOM 1386 N N . GLU A 1 181 ? -23.135 9.026 27.995 1.00 89.81 181 GLU A N 1
ATOM 1387 C CA . GLU A 1 181 ? -22.899 10.471 28.122 1.00 89.81 181 GLU A CA 1
ATOM 1388 C C . GLU A 1 181 ? -24.132 11.315 27.765 1.00 89.81 181 GLU A C 1
ATOM 1390 O O . GLU A 1 181 ? -24.344 12.372 28.360 1.00 89.81 181 GLU A O 1
ATOM 1395 N N . ALA A 1 182 ? -24.945 10.877 26.800 1.00 88.62 182 ALA A N 1
ATOM 1396 C CA . ALA A 1 182 ? -26.189 11.551 26.438 1.00 88.62 182 ALA A CA 1
ATOM 1397 C C . ALA A 1 182 ? -27.268 11.382 27.521 1.00 88.62 182 ALA A C 1
ATOM 1399 O O . ALA A 1 182 ? -27.917 12.360 27.888 1.00 88.62 182 ALA A O 1
ATOM 1400 N N . GLU A 1 183 ? -27.422 10.173 28.070 1.00 90.81 183 GLU A N 1
ATOM 1401 C CA . GLU A 1 183 ? -28.364 9.882 29.161 1.00 90.81 183 GLU A CA 1
ATOM 1402 C C . GLU A 1 183 ? -28.027 10.691 30.424 1.00 90.81 183 GLU A C 1
ATOM 1404 O O . GLU A 1 183 ? -28.920 11.290 31.017 1.00 90.81 183 GLU A O 1
ATOM 1409 N N . ALA A 1 184 ? -26.740 10.812 30.769 1.00 87.19 184 ALA A N 1
ATOM 1410 C CA . ALA A 1 184 ? -26.275 11.600 31.914 1.00 87.19 184 ALA A CA 1
ATOM 1411 C C . ALA A 1 184 ? -26.444 13.126 31.756 1.00 87.19 184 ALA A C 1
ATOM 1413 O O . ALA A 1 184 ? -26.411 13.847 32.747 1.00 87.19 184 ALA A O 1
ATOM 1414 N N . LYS A 1 185 ? -26.597 13.646 30.528 1.00 83.56 185 LYS A N 1
ATOM 1415 C CA . LYS A 1 185 ? -26.866 15.078 30.271 1.00 83.56 185 LYS A CA 1
ATOM 1416 C C . LYS A 1 185 ? -28.355 15.433 30.324 1.00 83.56 185 LYS A C 1
ATOM 1418 O O . LYS A 1 185 ? -28.683 16.615 30.394 1.00 83.56 185 LYS A O 1
ATOM 1423 N N . CYS A 1 186 ? -29.239 14.439 30.236 1.00 75.50 186 CYS A N 1
ATOM 1424 C CA . CYS A 1 186 ? -30.692 14.615 30.314 1.00 75.50 186 CYS A CA 1
ATOM 1425 C C . CYS A 1 186 ? -31.262 14.412 31.728 1.00 75.50 186 CYS A C 1
ATOM 1427 O O . CYS A 1 186 ? -32.447 14.678 31.930 1.00 75.50 186 CYS A O 1
ATOM 1429 N N . SER A 1 187 ? -30.446 13.939 32.673 1.00 69.88 187 SER A N 1
ATOM 1430 C CA . SER A 1 187 ? -30.749 13.811 34.105 1.00 69.88 187 SER A CA 1
ATOM 1431 C C . SER A 1 187 ? -30.228 14.999 34.900 1.00 69.88 187 SER A C 1
ATOM 1433 O O . SER A 1 187 ? -30.965 15.475 35.789 1.00 69.88 187 SER A O 1
#

Nearest PDB structures (foldseek):
  2af7-assembly1_F  TM=9.406E-01  e=5.462E-06  Methanothermobacter thermautotrophicus
  2af7-assembly1_A  TM=9.277E-01  e=2.412E-05  Methanothermobacter thermautotrophicus
  4g9q-assembly1_A  TM=8.891E-01  e=2.027E-02  Sinorhizobium meliloti 1021
  1vke-assembly1_A  TM=6.554E-01  e=2.130E-02  Thermotoga maritima MSB8
  2qeu-assembly1_B  TM=6.316E-01  e=3.672E-02  Paraburkholderia xenovorans LB400

Mean predicted aligned error: 10.25 Å